Protein AF-A0A922HW28-F1 (afdb_monomer_lite)

Secondary structure (DSSP, 8-state):
---------------HHHHHHHHHHHHHHHHTS-HHHHTTT-HHHHHHHHHHHHHTTTT-TTS-HHHHHHHHHH-GGG---HHHHHHHHHHHHHHHHHHHHHHHHHHHHHHHHHHHHHTTS----------------------------B-TTS-B-SSSS-TTSS--HHHHHHHHHHHHHHHHHHHHSHHHHHHHHHHHHHHHHHHHHH-HHHHHHHHHHHHHHHHHHHHHT------HHHHHHHHHHHHHHHHHHHHHHHHHHHHHHHHHHHHHHHHHHHHHHHHHHHHHHHHHHHHHHHHHHHHT--

Foldseek 3Di:
DDDDDDPDDDDPPPDVVNVVVVVVVVQVVQQVDQLCVVCVVPVVLVVVLVVVLCVVCVPPPPADPVLSVVCSVPDPVSRDGNVVSVVVVVVVVVVVVVVVVVVVVVVVVVVVVVCVVCVPDDDDDDDDDDDDDDDDDDDDDDDPDDPPQADPVGDGHPDPDDPPPDPPVVVVVVVVVVVVVVVVVCCVDLVNLLVVLVVLVVVLVVCCVVPVVVSVVSVVVVVVVVVVCVVSPHDDDNDNVVSVVVVVVVVVVVVVVVVVVVVVVVVVVVVVVVVVVVVVVVVVVVVVVVVVVVVVVVVVVVVVVVVVVD

Sequence (310 aa):
MSPTCDKSTMPNKILLDEVKKLNDYFRDLINQIPAKIFFNKNEQILQTIENAKRKKFSNNSDLSNKSKHKRIKLDPSNQKSVSDVAQEFVEQKESDGKINELRKKLAKRIKELRESRTGGKNDQKTSPTIMDNDDNKSETISNKNMPKIFNKKGNLVFSKFDLTSQVDLAAEREINKDRENRKQSGKSSLQGLLLKAKKDEQKISQLQVTDSRAADRFKKEKIWQTVLEKSEGNKVRDDPQLLKKSLKKQQKMKSKRNKKWTERKESIENLKQRRQNQRQRMLEERKNKHKERRLKRFQKNRKLKNKTNE

Organism: Dermatophagoides farinae (NCBI:txid6954)

pLDDT: mean 80.48, std 18.11, range [31.14, 98.44]

Structure (mmCIF, N/CA/C/O backbone):
data_AF-A0A922HW28-F1
#
_entry.id   AF-A0A922HW28-F1
#
loop_
_atom_site.group_PDB
_atom_site.id
_atom_site.type_symbol
_atom_site.label_atom_id
_atom_site.label_alt_id
_atom_site.label_comp_id
_atom_site.label_asym_id
_atom_site.label_entity_id
_atom_site.label_seq_id
_atom_site.pdbx_PDB_ins_code
_atom_site.Cartn_x
_atom_site.Cartn_y
_atom_site.Cartn_z
_atom_site.occupancy
_atom_site.B_iso_or_equiv
_atom_site.auth_seq_id
_atom_site.auth_comp_id
_atom_site.auth_asym_id
_atom_site.auth_atom_id
_atom_site.pdbx_PDB_model_num
ATOM 1 N N . MET A 1 1 ? -59.596 -70.287 -47.343 1.00 42.56 1 MET A N 1
ATOM 2 C CA . MET A 1 1 ? -58.432 -69.664 -48.010 1.00 42.56 1 MET A CA 1
ATOM 3 C C . MET A 1 1 ? -57.905 -68.596 -47.071 1.00 42.56 1 MET A C 1
ATOM 5 O O . MET A 1 1 ? -58.667 -67.725 -46.675 1.00 42.56 1 MET A O 1
ATOM 9 N N . SER A 1 2 ? -56.680 -68.774 -46.589 1.00 42.06 2 SER A N 1
ATOM 10 C CA . SER A 1 2 ? -56.085 -67.995 -45.499 1.00 42.06 2 SER A CA 1
ATOM 11 C C . SER A 1 2 ? -55.717 -66.570 -45.936 1.00 42.06 2 SER A C 1
ATOM 13 O O . SER A 1 2 ? -55.245 -66.407 -47.060 1.00 42.06 2 SER A O 1
ATOM 15 N N . PRO A 1 3 ? -55.849 -65.558 -45.061 1.00 54.72 3 PRO A N 1
ATOM 16 C CA . PRO A 1 3 ? -55.300 -64.230 -45.294 1.00 54.72 3 PRO A CA 1
ATOM 17 C C . PRO A 1 3 ? -53.839 -64.178 -44.818 1.00 54.72 3 PRO A C 1
ATOM 19 O O . PRO A 1 3 ? -53.553 -64.357 -43.634 1.00 54.72 3 PRO A O 1
ATOM 22 N N . THR A 1 4 ? -52.900 -63.936 -45.730 1.00 52.09 4 THR A N 1
ATOM 23 C CA . THR A 1 4 ? -51.504 -63.626 -45.392 1.00 52.09 4 THR A CA 1
ATOM 24 C C . THR A 1 4 ? -51.372 -62.132 -45.117 1.00 52.09 4 THR A C 1
ATOM 26 O O . THR A 1 4 ? -51.552 -61.300 -46.000 1.00 52.09 4 THR A O 1
ATOM 29 N N . CYS A 1 5 ? -51.095 -61.803 -43.858 1.00 49.03 5 CYS A N 1
ATOM 30 C CA . CYS A 1 5 ? -50.814 -60.453 -43.389 1.00 49.03 5 CYS A CA 1
ATOM 31 C C . CYS A 1 5 ? -49.318 -60.166 -43.594 1.00 49.03 5 CYS A C 1
ATOM 33 O O . CYS A 1 5 ? -48.484 -60.691 -42.851 1.00 49.03 5 CYS A O 1
ATOM 35 N N . ASP A 1 6 ? -48.985 -59.360 -44.604 1.00 49.56 6 ASP A N 1
ATOM 36 C CA . ASP A 1 6 ? -47.622 -58.888 -44.857 1.00 49.56 6 ASP A CA 1
ATOM 37 C C . ASP A 1 6 ? -47.205 -57.865 -43.795 1.00 49.56 6 ASP A C 1
ATOM 39 O O . ASP A 1 6 ? -47.566 -56.688 -43.822 1.00 49.56 6 ASP A O 1
ATOM 43 N N . LYS A 1 7 ? -46.400 -58.330 -42.838 1.00 55.47 7 LYS A N 1
ATOM 44 C CA . LYS A 1 7 ? -45.600 -57.485 -41.950 1.00 55.47 7 LYS A CA 1
ATOM 45 C C . LYS A 1 7 ? -44.229 -57.276 -42.592 1.00 55.47 7 LYS A C 1
ATOM 47 O O . LYS A 1 7 ? -43.290 -58.010 -42.306 1.00 55.47 7 LYS A O 1
ATOM 52 N N . SER A 1 8 ? -44.107 -56.261 -43.436 1.00 50.84 8 SER A N 1
ATOM 53 C CA . SER A 1 8 ? -42.828 -55.777 -43.971 1.00 50.84 8 SER A CA 1
ATOM 54 C C . SER A 1 8 ? -42.901 -54.244 -43.992 1.00 50.84 8 SER A C 1
ATOM 56 O O . SER A 1 8 ? -43.920 -53.712 -44.409 1.00 50.84 8 SER A O 1
ATOM 58 N N . THR A 1 9 ? -41.966 -53.412 -43.547 1.00 50.62 9 THR A N 1
ATOM 59 C CA . THR A 1 9 ? -40.647 -53.563 -42.939 1.00 50.62 9 THR A CA 1
ATOM 60 C C . THR A 1 9 ? -40.333 -52.168 -42.396 1.00 50.62 9 THR A C 1
ATOM 62 O O . THR A 1 9 ? -40.207 -51.233 -43.176 1.00 50.62 9 THR A O 1
ATOM 65 N N . MET A 1 10 ? -40.214 -51.991 -41.083 1.00 60.22 10 MET A N 1
ATOM 66 C CA . MET A 1 10 ? -39.548 -50.810 -40.525 1.00 60.22 10 MET A CA 1
ATOM 67 C C . MET A 1 10 ? -38.357 -51.304 -39.719 1.00 60.22 10 MET A C 1
ATOM 69 O O . MET A 1 10 ? -38.550 -51.991 -38.715 1.00 60.22 10 MET A O 1
ATOM 73 N N . PRO A 1 11 ? -37.128 -50.953 -40.118 1.00 56.16 11 PRO A N 1
ATOM 74 C CA . PRO A 1 11 ? -36.090 -50.814 -39.124 1.00 56.16 11 PRO A CA 1
ATOM 75 C C . PRO A 1 11 ? -35.397 -49.466 -39.315 1.00 56.16 11 PRO A C 1
ATOM 77 O O . PRO A 1 11 ? -34.518 -49.313 -40.161 1.00 56.16 11 PRO A O 1
ATOM 80 N N . ASN A 1 12 ? -35.762 -48.503 -38.466 1.00 61.66 12 ASN A N 1
ATOM 81 C CA . ASN A 1 12 ? -34.945 -47.330 -38.160 1.00 61.66 12 ASN A CA 1
ATOM 82 C C . ASN A 1 12 ? -33.616 -47.798 -37.539 1.00 61.66 12 ASN A C 1
ATOM 84 O O . ASN A 1 12 ? -33.430 -47.756 -36.323 1.00 61.66 12 ASN A O 1
ATOM 88 N N . LYS A 1 13 ? -32.690 -48.301 -38.360 1.00 64.31 13 LYS A N 1
ATOM 89 C CA . LYS A 1 13 ? -31.295 -48.501 -37.969 1.00 64.31 13 LYS A CA 1
ATOM 90 C C . LYS A 1 13 ? -30.604 -47.156 -38.128 1.00 64.31 13 LYS A C 1
ATOM 92 O O . LYS A 1 13 ? -30.052 -46.868 -39.183 1.00 64.31 13 LYS A O 1
ATOM 97 N N . ILE A 1 14 ? -30.683 -46.325 -37.092 1.00 67.50 14 ILE A N 1
ATOM 98 C CA . ILE A 1 14 ? -29.879 -45.104 -37.016 1.00 67.50 14 ILE A CA 1
ATOM 99 C C . ILE A 1 14 ? -28.416 -45.538 -37.138 1.00 67.50 14 ILE A C 1
ATOM 101 O O . ILE A 1 14 ? -27.925 -46.334 -36.331 1.00 67.50 14 ILE A O 1
ATOM 105 N N . LEU A 1 15 ? -27.745 -45.078 -38.190 1.00 82.75 15 LEU A N 1
ATOM 106 C CA . LEU A 1 15 ? -26.396 -45.511 -38.518 1.00 82.75 15 LEU A CA 1
ATOM 107 C C . LEU A 1 15 ? -25.441 -44.877 -37.497 1.00 82.75 15 LEU A C 1
ATOM 109 O O . LEU A 1 15 ? -25.482 -43.671 -37.263 1.00 82.75 15 LEU A O 1
ATOM 113 N N . LEU A 1 16 ? -24.592 -45.681 -36.849 1.00 86.06 16 LEU A N 1
ATOM 114 C CA . LEU A 1 16 ? -23.707 -45.214 -35.769 1.00 86.06 16 LEU A CA 1
ATOM 115 C C . LEU A 1 16 ? -22.851 -44.006 -36.194 1.00 86.06 16 LEU A C 1
ATOM 117 O O . LEU A 1 16 ? -22.550 -43.132 -35.381 1.00 86.06 16 LEU A O 1
ATOM 121 N N . ASP A 1 17 ? -22.489 -43.938 -37.471 1.00 87.69 17 ASP A N 1
ATOM 122 C CA . ASP A 1 17 ? -21.701 -42.844 -38.029 1.00 87.69 17 ASP A CA 1
ATOM 123 C C . ASP A 1 17 ? -22.496 -41.540 -38.156 1.00 87.69 17 ASP A C 1
ATOM 125 O O . ASP A 1 17 ? -21.927 -40.465 -37.986 1.00 87.69 17 ASP A O 1
ATOM 129 N N . GLU A 1 18 ? -23.810 -41.601 -38.377 1.00 88.25 18 GLU A N 1
ATOM 130 C CA . GLU A 1 18 ? -24.678 -40.417 -38.346 1.00 88.25 18 GLU A CA 1
ATOM 131 C C . GLU A 1 18 ? -24.801 -39.869 -36.925 1.00 88.25 18 GLU A C 1
ATOM 133 O O . GLU A 1 18 ? -24.705 -38.661 -36.718 1.00 88.25 18 GLU A O 1
ATOM 138 N N . VAL A 1 19 ? -24.914 -40.753 -35.927 1.00 89.56 19 VAL A N 1
ATOM 139 C CA . VAL A 1 19 ? -24.923 -40.355 -34.510 1.00 89.56 19 VAL A CA 1
ATOM 140 C C . VAL A 1 19 ? -23.611 -39.677 -34.122 1.00 89.56 19 VAL A C 1
ATOM 142 O O . VAL A 1 19 ? -23.628 -38.661 -33.428 1.00 89.56 19 VAL A O 1
ATOM 145 N N . LYS A 1 20 ? -22.468 -40.201 -34.587 1.00 91.00 20 LYS A N 1
ATOM 146 C CA . LYS A 1 20 ? -21.156 -39.575 -34.360 1.00 91.00 20 LYS A CA 1
ATOM 147 C C . LYS A 1 20 ? -21.079 -38.193 -35.006 1.00 91.00 20 LYS A C 1
ATOM 149 O O . LYS A 1 20 ? -20.758 -37.238 -34.310 1.00 91.00 20 LYS A O 1
ATOM 154 N N . LYS A 1 21 ? -21.464 -38.072 -36.283 1.00 92.00 21 LYS A N 1
ATOM 155 C CA . LYS A 1 21 ? -21.493 -36.785 -37.001 1.00 92.00 21 LYS A CA 1
ATOM 156 C C . LYS A 1 21 ? -22.367 -35.750 -36.294 1.00 92.00 21 LYS A C 1
ATOM 158 O O . LYS A 1 21 ? -21.958 -34.604 -36.148 1.00 92.00 21 LYS A O 1
ATOM 163 N N . LEU A 1 22 ? -23.550 -36.153 -35.826 1.00 92.69 22 LEU A N 1
ATOM 164 C CA . LEU A 1 22 ? -24.439 -35.277 -35.063 1.00 92.69 22 LEU A CA 1
ATOM 165 C C . LEU A 1 22 ? -23.810 -34.855 -33.731 1.00 92.69 22 LEU A C 1
ATOM 167 O O . LEU A 1 22 ? -23.861 -33.681 -33.381 1.00 92.69 22 LEU A O 1
ATOM 171 N N . ASN A 1 23 ? -23.188 -35.779 -32.995 1.00 92.12 23 ASN A N 1
ATOM 172 C CA . ASN A 1 23 ? -22.501 -35.464 -31.741 1.00 92.12 23 ASN A CA 1
ATOM 173 C C . ASN A 1 23 ? -21.344 -34.477 -31.954 1.00 92.12 23 ASN A C 1
ATOM 175 O O . ASN A 1 23 ? -21.211 -33.522 -31.194 1.00 92.12 23 ASN A O 1
ATOM 179 N N . ASP A 1 24 ? -20.546 -34.668 -33.004 1.00 93.44 24 ASP A N 1
ATOM 180 C CA . ASP A 1 24 ? -19.458 -33.753 -33.353 1.00 93.44 24 ASP A CA 1
ATOM 181 C C . ASP A 1 24 ? -19.998 -32.366 -33.730 1.00 93.44 24 ASP A C 1
ATOM 183 O O . ASP A 1 24 ? -19.516 -31.359 -33.215 1.00 93.44 24 ASP A O 1
ATOM 187 N N . TYR A 1 25 ? -21.093 -32.305 -34.493 1.00 94.19 25 TYR A N 1
ATOM 188 C CA . TYR A 1 25 ? -21.788 -31.049 -34.786 1.00 94.19 25 TYR A CA 1
ATOM 189 C C . TYR A 1 25 ? -22.280 -30.330 -33.516 1.00 94.19 25 TYR A C 1
ATOM 191 O O . TYR A 1 25 ? -22.069 -29.127 -33.352 1.00 94.19 25 TYR A O 1
ATOM 199 N N . PHE A 1 26 ? -22.905 -31.052 -32.578 1.00 93.88 26 PHE A N 1
ATOM 200 C CA . PHE A 1 26 ? -23.340 -30.466 -31.307 1.00 93.88 26 PHE A CA 1
ATOM 201 C C . PHE A 1 26 ? -22.159 -30.002 -30.448 1.00 93.88 26 PHE A C 1
ATOM 203 O O . PHE A 1 26 ? -22.260 -28.968 -29.786 1.00 93.88 26 PHE A O 1
ATOM 210 N N . ARG A 1 27 ? -21.035 -30.730 -30.461 1.00 92.00 27 ARG A N 1
ATOM 211 C CA . ARG A 1 27 ? -19.804 -30.313 -29.776 1.00 92.00 27 ARG A CA 1
ATOM 212 C C . ARG A 1 27 ? -19.292 -29.000 -30.347 1.00 92.00 27 ARG A C 1
ATOM 214 O O . ARG A 1 27 ? -19.056 -28.079 -29.571 1.00 92.00 27 ARG A O 1
ATOM 221 N N . ASP A 1 28 ? -19.205 -28.878 -31.666 1.00 93.19 28 ASP A N 1
ATOM 222 C CA . ASP A 1 28 ? -18.767 -27.647 -32.328 1.00 93.19 28 ASP A CA 1
ATOM 223 C C . ASP A 1 28 ? -19.682 -26.463 -32.006 1.00 93.19 28 ASP A C 1
ATOM 225 O O . ASP A 1 28 ? -19.199 -25.376 -31.684 1.00 93.19 28 ASP A O 1
ATOM 229 N N . LEU A 1 29 ? -21.000 -26.681 -31.994 1.00 92.44 29 LEU A N 1
ATOM 230 C CA . LEU A 1 29 ? -21.972 -25.658 -31.609 1.00 92.44 29 LEU A CA 1
ATOM 231 C C . LEU A 1 29 ? -21.761 -25.183 -30.164 1.00 92.44 29 LEU A C 1
ATOM 233 O O . LEU A 1 29 ? -21.747 -23.984 -29.887 1.00 92.44 29 LEU A O 1
ATOM 237 N N . ILE A 1 30 ? -21.576 -26.118 -29.231 1.00 93.00 30 ILE A N 1
ATOM 238 C CA . ILE A 1 30 ? -21.337 -25.801 -27.819 1.00 93.00 30 ILE A CA 1
ATOM 239 C C . ILE A 1 30 ? -19.995 -25.075 -27.650 1.00 93.00 30 ILE A C 1
ATOM 241 O O . ILE A 1 30 ? -19.895 -24.135 -26.861 1.00 93.00 30 ILE A O 1
ATOM 245 N N . ASN A 1 31 ? -18.980 -25.461 -28.417 1.00 91.50 31 ASN A N 1
ATOM 246 C CA . ASN A 1 31 ? -17.635 -24.895 -28.374 1.00 91.50 31 ASN A CA 1
ATOM 247 C C . ASN A 1 31 ? -17.573 -23.423 -28.820 1.00 91.50 31 ASN A C 1
ATOM 249 O O . ASN A 1 31 ? -16.686 -22.688 -28.385 1.00 91.50 31 ASN A O 1
ATOM 253 N N . GLN A 1 32 ? -18.538 -22.959 -29.621 1.00 90.75 32 GLN A N 1
ATOM 254 C CA . GLN A 1 32 ? -18.673 -21.539 -29.971 1.00 90.75 32 GLN A CA 1
ATOM 255 C C . GLN A 1 32 ? -19.099 -20.670 -28.779 1.00 90.75 32 GLN A C 1
ATOM 257 O O . GLN A 1 32 ? -18.858 -19.460 -28.765 1.00 90.75 32 GLN A O 1
ATOM 262 N N . ILE A 1 33 ? -19.723 -21.264 -27.760 1.00 90.56 33 ILE A N 1
ATOM 263 C CA . ILE A 1 33 ? -20.155 -20.546 -26.566 1.00 90.56 33 ILE A CA 1
ATOM 264 C C . ILE A 1 33 ? -18.948 -20.380 -25.635 1.00 90.56 33 ILE A C 1
ATOM 266 O O . ILE A 1 33 ? -18.303 -21.362 -25.271 1.00 90.56 33 ILE A O 1
ATOM 270 N N . PRO A 1 34 ? -18.644 -19.166 -25.144 1.00 87.62 34 PRO A N 1
ATOM 271 C CA . PRO A 1 34 ? -17.581 -18.994 -24.166 1.00 87.62 34 PRO A CA 1
ATOM 272 C C . PRO A 1 34 ? -17.814 -19.859 -22.918 1.00 87.62 34 PRO A C 1
ATOM 274 O O . PRO A 1 34 ? -18.845 -19.734 -22.254 1.00 87.62 34 PRO A O 1
ATOM 277 N N . ALA A 1 35 ? -16.818 -20.662 -22.525 1.00 87.44 35 ALA A N 1
ATOM 278 C CA . ALA A 1 35 ? -16.923 -21.589 -21.389 1.00 87.44 35 ALA A CA 1
ATOM 279 C C . ALA A 1 35 ? -17.371 -20.926 -20.075 1.00 87.44 35 ALA A C 1
ATOM 281 O O . ALA A 1 35 ? -18.104 -21.517 -19.285 1.00 87.44 35 ALA A O 1
ATOM 282 N N . LYS A 1 36 ? -16.997 -19.658 -19.862 1.00 86.00 36 LYS A N 1
ATOM 283 C CA . LYS A 1 36 ? -17.444 -18.874 -18.701 1.00 86.00 36 LYS A CA 1
ATOM 284 C C . LYS A 1 36 ? -18.965 -18.655 -18.675 1.00 86.00 36 LYS A C 1
ATOM 286 O O . LYS A 1 36 ? -19.544 -18.583 -17.597 1.00 86.00 36 LYS A O 1
ATOM 291 N N . ILE A 1 37 ? -19.587 -18.502 -19.843 1.00 89.69 37 ILE A N 1
ATOM 292 C CA . ILE A 1 37 ? -21.033 -18.291 -19.986 1.00 89.69 37 ILE A CA 1
ATOM 293 C C . ILE A 1 37 ? -21.760 -19.629 -19.850 1.00 89.69 37 ILE A C 1
ATOM 295 O O . ILE A 1 37 ? -22.735 -19.708 -19.109 1.00 89.69 37 ILE A O 1
ATOM 299 N N . PHE A 1 38 ? -21.244 -20.680 -20.493 1.00 90.56 38 PHE A N 1
ATOM 300 C CA . PHE A 1 38 ? -21.838 -22.017 -20.446 1.00 90.56 38 PHE A CA 1
ATOM 301 C C . PHE A 1 38 ? -21.879 -22.599 -19.020 1.00 90.56 38 PHE A C 1
ATOM 303 O O . PHE A 1 38 ? -22.907 -23.106 -18.581 1.00 90.56 38 PHE A O 1
ATOM 310 N N . PHE A 1 39 ? -20.790 -22.465 -18.253 1.00 89.81 39 PHE A N 1
ATOM 311 C CA . PHE A 1 39 ? -20.684 -22.978 -16.878 1.00 89.81 39 PHE A CA 1
ATOM 312 C C . PHE A 1 39 ? -21.030 -21.947 -15.793 1.00 89.81 39 PH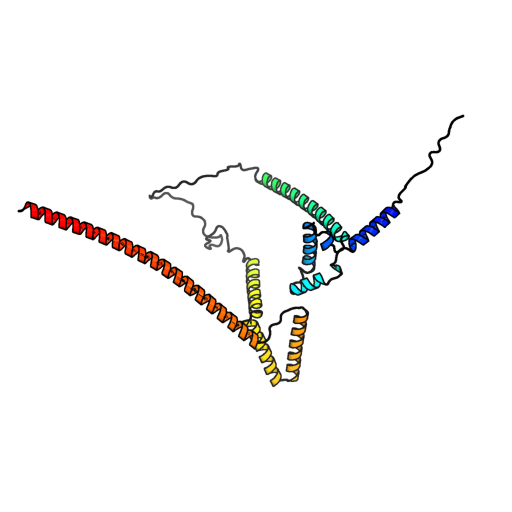E A C 1
ATOM 314 O O . PHE A 1 39 ? -20.580 -22.082 -14.657 1.00 89.81 39 PHE A O 1
ATOM 321 N N . ASN A 1 40 ? -21.823 -20.918 -16.101 1.00 87.62 40 ASN A N 1
ATOM 322 C CA . ASN A 1 40 ? -22.130 -19.818 -15.174 1.00 87.62 40 ASN A CA 1
ATOM 323 C C . ASN A 1 40 ? -22.673 -20.260 -13.795 1.00 87.62 40 ASN A C 1
ATOM 325 O O . ASN A 1 40 ? -22.411 -19.589 -12.800 1.00 87.62 40 ASN A O 1
ATOM 329 N N . LYS A 1 41 ? -23.395 -21.385 -13.723 1.00 86.19 41 LYS A N 1
ATOM 330 C CA . LYS A 1 41 ? -23.941 -21.966 -12.482 1.00 86.19 41 LYS A CA 1
ATOM 331 C C . LYS A 1 41 ? -22.966 -22.904 -11.756 1.00 86.19 41 LYS A C 1
ATOM 333 O O . LYS A 1 41 ? -23.170 -23.202 -10.584 1.00 86.19 41 LYS A O 1
ATOM 338 N N . ASN A 1 42 ? -21.905 -23.362 -12.423 1.00 86.69 42 ASN A N 1
ATOM 339 C CA . ASN A 1 42 ? -20.967 -24.348 -11.890 1.00 86.69 42 ASN A CA 1
ATOM 340 C C . ASN A 1 42 ? -19.714 -23.658 -11.344 1.00 86.69 42 ASN A C 1
ATOM 342 O O . ASN A 1 42 ? -18.676 -23.590 -12.004 1.00 86.69 42 ASN A O 1
ATOM 346 N N . GLU A 1 43 ? -19.798 -23.177 -10.104 1.00 84.75 43 GLU A N 1
ATOM 347 C CA . GLU A 1 43 ? -18.726 -22.397 -9.473 1.00 84.75 43 GLU A CA 1
ATOM 348 C C . GLU A 1 43 ? -17.390 -23.157 -9.399 1.00 84.75 43 GLU A C 1
ATOM 350 O O . GLU A 1 43 ? -16.333 -22.578 -9.640 1.00 84.75 43 GLU A O 1
ATOM 355 N N . GLN A 1 44 ? -17.433 -24.473 -9.163 1.00 84.88 44 GLN A N 1
ATOM 356 C CA . GLN A 1 44 ? -16.237 -25.325 -9.140 1.00 84.88 44 GLN A CA 1
ATOM 357 C C . GLN A 1 44 ? -15.477 -25.274 -10.473 1.00 84.88 44 GLN A C 1
ATOM 359 O O . GLN A 1 44 ? -14.257 -25.133 -10.480 1.00 84.88 44 GLN A O 1
ATOM 364 N N . ILE A 1 45 ? -16.197 -25.321 -11.598 1.00 84.69 45 ILE A N 1
ATOM 365 C CA . ILE A 1 45 ? -15.611 -25.285 -12.944 1.00 84.69 45 ILE A CA 1
ATOM 366 C C . ILE A 1 45 ? -15.071 -23.881 -13.252 1.00 84.69 45 ILE A C 1
ATOM 368 O O . ILE A 1 45 ? -13.996 -23.721 -13.822 1.00 84.69 45 ILE A O 1
ATOM 372 N N . LEU A 1 46 ? -15.766 -22.827 -12.822 1.00 84.00 46 LEU A N 1
ATOM 373 C CA . LEU A 1 46 ? -15.266 -21.458 -12.981 1.00 84.00 46 LEU A CA 1
ATOM 374 C C . LEU A 1 46 ? -13.961 -21.233 -12.203 1.00 84.00 46 LEU A C 1
ATOM 376 O O . LEU A 1 46 ? -13.020 -20.630 -12.727 1.00 84.00 46 LEU A O 1
ATOM 380 N N . GLN A 1 47 ? -13.870 -21.763 -10.981 1.00 82.94 47 GLN A N 1
ATOM 381 C CA . GLN A 1 47 ? -12.663 -21.679 -10.163 1.00 82.94 47 GLN A CA 1
ATOM 382 C C . GLN A 1 47 ? -11.493 -22.460 -10.779 1.00 82.94 47 GLN A C 1
ATOM 384 O O . GLN A 1 47 ? -10.367 -21.956 -10.775 1.00 82.94 47 GLN A O 1
ATOM 389 N N . THR A 1 48 ? -11.717 -23.647 -11.354 1.00 81.12 48 THR A N 1
ATOM 390 C CA . THR A 1 48 ? -10.645 -24.409 -12.025 1.00 81.12 48 THR A CA 1
ATOM 391 C C . THR A 1 48 ? -10.121 -23.674 -13.258 1.00 81.12 48 THR A C 1
ATOM 393 O O . THR A 1 48 ? -8.901 -23.534 -13.399 1.00 81.12 48 THR A O 1
ATOM 396 N N . ILE A 1 49 ? -11.008 -23.090 -14.076 1.00 80.69 49 ILE A N 1
ATOM 397 C CA . ILE A 1 49 ? -10.633 -22.239 -15.218 1.00 80.69 49 ILE A CA 1
ATOM 398 C C . ILE A 1 49 ? -9.765 -21.061 -14.753 1.00 80.69 49 ILE A C 1
ATOM 400 O O . ILE A 1 49 ? -8.732 -20.761 -15.358 1.00 80.69 49 ILE A O 1
ATOM 404 N N . GLU A 1 50 ? -10.155 -20.363 -13.685 1.00 79.56 50 GLU A N 1
ATOM 405 C CA . GLU A 1 50 ? -9.388 -19.222 -13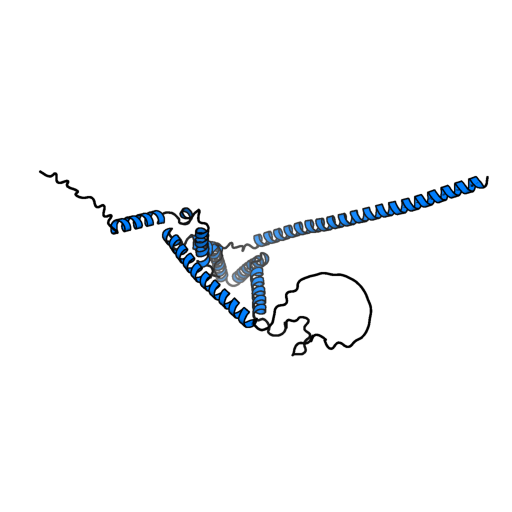.174 1.00 79.56 50 GLU A CA 1
ATOM 406 C C . GLU A 1 50 ? -8.040 -19.628 -12.569 1.00 79.56 50 GLU A C 1
ATOM 408 O O . GLU A 1 50 ? -7.029 -18.952 -12.785 1.00 79.56 50 GLU A O 1
ATOM 413 N N . ASN A 1 51 ? -7.993 -20.745 -11.847 1.00 80.38 51 ASN A N 1
ATOM 414 C CA . ASN A 1 51 ? -6.773 -21.251 -11.229 1.00 80.38 51 ASN A CA 1
ATOM 415 C C . ASN A 1 51 ? -5.760 -21.726 -12.279 1.00 80.38 51 ASN A C 1
ATOM 417 O O . ASN A 1 51 ? -4.570 -21.415 -12.166 1.00 80.38 51 ASN A O 1
ATOM 421 N N . ALA A 1 52 ? -6.217 -22.403 -13.337 1.00 78.12 52 ALA A N 1
ATOM 422 C CA . ALA A 1 52 ? -5.375 -22.804 -14.463 1.00 78.12 52 ALA A CA 1
ATOM 423 C C . ALA A 1 52 ? -4.729 -21.586 -15.147 1.00 78.12 52 ALA A C 1
ATOM 425 O O . ALA A 1 52 ? -3.527 -21.585 -15.427 1.00 78.12 52 ALA A O 1
ATOM 426 N N . LYS A 1 53 ? -5.491 -20.497 -15.320 1.00 75.44 53 LYS A N 1
ATOM 427 C CA . LYS A 1 53 ? -4.987 -19.229 -15.874 1.00 75.44 53 LYS A CA 1
ATOM 428 C C . LYS A 1 53 ? -3.880 -18.608 -15.018 1.00 75.44 53 LYS A C 1
ATOM 430 O O . LYS A 1 53 ? -2.902 -18.102 -15.563 1.00 75.44 53 LYS A O 1
ATOM 435 N N . ARG A 1 54 ? -4.005 -18.661 -13.688 1.00 72.00 54 ARG A N 1
ATOM 436 C CA . ARG A 1 54 ? -3.015 -18.093 -12.751 1.00 72.00 54 ARG A CA 1
ATOM 437 C C . ARG A 1 54 ? -1.711 -18.899 -12.708 1.00 72.00 54 ARG A C 1
ATOM 439 O O . ARG A 1 54 ? -0.641 -18.304 -12.586 1.00 72.00 54 ARG A O 1
ATOM 446 N N . LYS A 1 55 ? -1.775 -20.230 -12.851 1.00 73.38 55 LYS A N 1
ATOM 447 C CA . LYS A 1 55 ? -0.597 -21.117 -12.784 1.00 73.38 55 LYS A CA 1
ATOM 448 C C . LYS A 1 55 ? 0.406 -20.890 -13.926 1.00 73.38 55 LYS A C 1
ATOM 450 O O . LYS A 1 55 ? 1.606 -20.900 -13.664 1.00 73.38 55 LYS A O 1
ATOM 455 N N . LYS A 1 56 ? -0.054 -20.600 -15.153 1.00 69.81 56 LYS A N 1
ATOM 456 C CA . LYS A 1 56 ? 0.798 -20.491 -16.362 1.00 69.81 56 LYS A CA 1
ATOM 457 C C . LYS A 1 56 ? 1.952 -19.475 -16.271 1.00 69.81 56 LYS A C 1
ATOM 459 O O . LYS A 1 56 ? 2.981 -19.675 -16.902 1.00 69.81 56 LYS A O 1
ATOM 464 N N . PHE A 1 57 ? 1.821 -18.413 -15.472 1.00 65.81 57 PHE A N 1
ATOM 465 C CA . PHE A 1 57 ? 2.868 -17.385 -15.310 1.00 65.81 57 PHE A CA 1
ATOM 466 C C . PHE A 1 57 ? 3.292 -17.175 -13.850 1.00 65.81 57 PHE A C 1
ATOM 468 O O . PHE A 1 57 ? 3.927 -16.169 -13.523 1.00 65.81 57 PHE A O 1
ATOM 475 N N . SER A 1 58 ? 2.951 -18.123 -12.970 1.00 67.81 58 SER A N 1
ATOM 476 C CA . SER A 1 58 ? 3.347 -18.101 -11.556 1.00 67.81 58 SER A CA 1
ATOM 477 C C . SER A 1 58 ? 4.870 -18.049 -11.406 1.00 67.81 58 SER A C 1
ATOM 479 O O . SER A 1 58 ? 5.391 -17.243 -10.640 1.00 67.81 58 SER A O 1
ATOM 481 N N . ASN A 1 59 ? 5.580 -18.835 -12.217 1.00 69.38 59 ASN A N 1
ATOM 482 C CA . ASN A 1 59 ? 7.027 -19.033 -12.100 1.00 69.38 59 ASN A CA 1
ATOM 483 C C . ASN A 1 59 ? 7.864 -17.916 -12.738 1.00 69.38 59 ASN A C 1
ATOM 485 O O . ASN A 1 59 ? 9.085 -17.942 -12.656 1.00 69.38 59 ASN A O 1
ATOM 489 N N . ASN A 1 60 ? 7.229 -16.938 -13.384 1.00 68.50 60 ASN A N 1
ATOM 490 C CA . ASN A 1 60 ? 7.936 -15.892 -14.111 1.00 68.50 60 ASN A CA 1
ATOM 491 C C . ASN A 1 60 ? 8.159 -14.689 -13.177 1.00 68.50 60 ASN A C 1
ATOM 493 O O . ASN A 1 60 ? 7.295 -13.817 -13.073 1.00 68.50 60 ASN A O 1
ATOM 497 N N . SER A 1 61 ? 9.249 -14.677 -12.404 1.00 67.94 61 SER A N 1
ATOM 498 C CA . SER A 1 61 ? 9.537 -13.626 -11.406 1.00 67.94 61 SER A CA 1
ATOM 499 C C . SER A 1 61 ? 9.718 -12.238 -12.015 1.00 67.94 61 SER A C 1
ATOM 501 O O . SER A 1 61 ? 9.446 -11.242 -11.348 1.00 67.94 61 SER A O 1
ATOM 503 N N . ASP A 1 62 ? 10.122 -12.184 -13.281 1.00 72.50 62 ASP A N 1
ATOM 504 C CA . ASP A 1 62 ? 10.632 -10.964 -13.912 1.00 72.50 62 ASP A CA 1
ATOM 505 C C . ASP A 1 62 ? 9.508 -10.029 -14.369 1.00 72.50 62 ASP A C 1
ATOM 507 O O . ASP A 1 62 ? 9.688 -8.822 -14.516 1.00 72.50 62 ASP A O 1
ATOM 511 N N . LEU A 1 63 ? 8.299 -10.568 -14.542 1.00 73.88 63 LEU A N 1
ATOM 512 C CA . LEU A 1 63 ? 7.145 -9.810 -15.006 1.00 73.88 63 LEU A CA 1
ATOM 513 C C . LEU A 1 63 ? 6.303 -9.303 -13.835 1.00 73.88 63 LEU A C 1
ATOM 515 O O . LEU A 1 63 ? 5.880 -10.057 -12.955 1.00 73.88 63 LEU A O 1
ATOM 519 N N . SER A 1 64 ? 5.938 -8.023 -13.892 1.00 80.44 64 SER A N 1
ATOM 520 C CA . SER A 1 64 ? 4.936 -7.444 -12.996 1.00 80.44 64 SER A CA 1
ATOM 521 C C . SER A 1 64 ? 3.617 -8.222 -13.066 1.00 80.44 64 SER A C 1
ATOM 523 O O . SER A 1 64 ? 3.172 -8.626 -14.146 1.00 80.44 64 SER A O 1
ATOM 525 N N . ASN A 1 65 ? 2.928 -8.365 -11.928 1.00 77.31 65 ASN A N 1
ATOM 526 C CA . ASN A 1 65 ? 1.623 -9.032 -11.850 1.00 77.31 65 ASN A CA 1
ATOM 527 C C . ASN A 1 65 ? 0.635 -8.494 -12.893 1.00 77.31 65 ASN A C 1
ATOM 529 O O . ASN A 1 65 ? -0.119 -9.262 -13.484 1.00 77.31 65 ASN A O 1
ATOM 533 N N . LYS A 1 66 ? 0.668 -7.190 -13.186 1.00 78.75 66 LYS A N 1
ATOM 534 C CA . LYS A 1 66 ? -0.200 -6.584 -14.202 1.00 78.75 66 LYS A CA 1
ATOM 535 C C . LYS A 1 66 ? 0.131 -7.063 -15.620 1.00 78.75 66 LYS A C 1
ATOM 537 O O . LYS A 1 66 ? -0.787 -7.318 -16.397 1.00 78.75 66 LYS A O 1
ATOM 542 N N . SER A 1 67 ? 1.415 -7.202 -15.942 1.00 80.94 67 SER A N 1
ATOM 543 C CA . SER A 1 67 ? 1.875 -7.728 -17.232 1.00 80.94 67 SER A CA 1
ATOM 544 C C . SER A 1 67 ? 1.469 -9.196 -17.390 1.00 80.94 67 SER A C 1
ATOM 546 O O . SER A 1 67 ? 0.860 -9.555 -18.397 1.00 80.94 67 SER A O 1
ATOM 548 N N . LYS A 1 68 ? 1.639 -10.013 -16.338 1.00 82.31 68 LYS A N 1
ATOM 549 C CA . LYS A 1 68 ? 1.151 -11.406 -16.304 1.00 82.31 68 LYS A CA 1
ATOM 550 C C . LYS A 1 68 ? -0.342 -11.497 -16.628 1.00 82.31 68 LYS A C 1
ATOM 552 O O . LYS A 1 68 ? -0.730 -12.250 -17.513 1.00 82.31 68 LYS A O 1
ATOM 557 N N . HIS A 1 69 ? -1.177 -10.682 -15.979 1.00 80.06 69 HIS A N 1
ATOM 558 C CA . HIS A 1 69 ? -2.627 -10.679 -16.221 1.00 80.06 69 HIS A CA 1
ATOM 559 C C . HIS A 1 69 ? -2.993 -10.266 -17.653 1.00 80.06 69 HIS A C 1
ATOM 561 O O . HIS A 1 69 ? -3.896 -10.858 -18.242 1.00 80.06 69 HIS A O 1
ATOM 567 N N . LYS A 1 70 ? -2.296 -9.279 -18.234 1.00 82.56 70 LYS A N 1
ATOM 568 C CA . LYS A 1 70 ? -2.505 -8.894 -19.638 1.00 82.56 70 LYS A CA 1
ATOM 569 C C . LYS A 1 70 ? -2.150 -10.037 -20.586 1.00 82.56 70 LYS A C 1
ATOM 571 O O . LYS A 1 70 ? -2.950 -10.352 -21.457 1.00 82.56 70 LYS A O 1
ATOM 576 N N . ARG A 1 71 ? -1.002 -10.690 -20.380 1.00 81.88 71 ARG A N 1
ATOM 577 C CA . ARG A 1 71 ? -0.555 -11.827 -21.200 1.00 81.88 71 ARG A CA 1
ATOM 578 C C . ARG A 1 71 ? -1.534 -13.000 -21.127 1.00 81.88 71 ARG A C 1
ATOM 580 O O . ARG A 1 71 ? -1.947 -13.497 -22.161 1.00 81.88 71 ARG A O 1
ATOM 587 N N . ILE A 1 72 ? -2.001 -13.357 -19.929 1.00 80.88 72 ILE A N 1
ATOM 588 C CA . ILE A 1 72 ? -3.025 -14.401 -19.720 1.00 80.88 72 ILE A CA 1
ATOM 589 C C . ILE A 1 72 ? -4.324 -14.086 -20.471 1.00 80.88 72 ILE A C 1
ATOM 591 O O . ILE A 1 72 ? -4.975 -14.998 -20.977 1.00 80.88 72 ILE A O 1
ATOM 595 N N . LYS A 1 73 ? -4.734 -12.812 -20.491 1.00 81.31 73 LYS A N 1
ATOM 596 C CA . LYS A 1 73 ? -5.979 -12.376 -21.133 1.00 81.31 73 LYS A CA 1
ATOM 597 C C . LYS A 1 73 ? -5.875 -12.349 -22.662 1.00 81.31 73 LYS A C 1
ATOM 599 O O . LYS A 1 73 ? -6.883 -12.576 -23.319 1.00 81.31 73 LYS A O 1
ATOM 604 N N . LEU A 1 74 ? -4.698 -12.027 -23.195 1.00 79.19 74 LEU A N 1
ATOM 605 C CA . LEU A 1 74 ? -4.475 -11.808 -24.627 1.00 79.19 74 LEU A CA 1
ATOM 606 C C . LEU A 1 74 ? -3.929 -13.036 -25.367 1.00 79.19 74 LEU A C 1
ATOM 608 O O . LEU A 1 74 ? -3.900 -13.006 -26.588 1.00 79.19 74 LEU A O 1
ATOM 612 N N . ASP A 1 75 ? -3.507 -14.091 -24.665 1.00 81.06 75 ASP A N 1
ATOM 613 C CA . ASP A 1 75 ? -3.019 -15.330 -25.281 1.00 81.06 75 ASP A CA 1
ATOM 614 C C . ASP A 1 75 ? -4.184 -16.161 -25.862 1.00 81.06 75 ASP A C 1
ATOM 616 O O . ASP A 1 75 ? -5.025 -16.645 -25.089 1.00 81.06 75 ASP A O 1
ATOM 620 N N . PRO A 1 76 ? -4.245 -16.357 -27.195 1.00 81.19 76 PRO A N 1
ATOM 621 C CA . PRO A 1 76 ? -5.271 -17.180 -27.836 1.00 81.19 76 PRO A CA 1
ATOM 622 C C . PRO A 1 76 ? -5.255 -18.628 -27.331 1.00 81.19 76 PRO A C 1
ATOM 624 O O . PRO A 1 76 ? -6.309 -19.205 -27.083 1.00 81.19 76 PRO A O 1
ATOM 627 N N . SER A 1 77 ? -4.070 -19.173 -27.038 1.00 80.06 77 SER A N 1
ATOM 628 C CA . SER A 1 77 ? -3.863 -20.548 -26.547 1.00 80.06 77 SER A CA 1
ATOM 629 C C . SER A 1 77 ? -4.456 -20.790 -25.152 1.00 80.06 77 SER A C 1
ATOM 631 O O . SER A 1 77 ? -4.447 -21.902 -24.621 1.00 80.06 77 SER A O 1
ATOM 633 N N . ASN A 1 78 ? -4.907 -19.729 -24.483 1.00 77.25 78 ASN A N 1
ATOM 634 C CA . ASN A 1 78 ? -5.498 -19.792 -23.156 1.00 77.25 78 ASN A CA 1
ATOM 635 C C . ASN A 1 78 ? -7.033 -19.805 -23.166 1.00 77.25 78 ASN A C 1
ATOM 637 O O . ASN A 1 78 ? -7.652 -19.994 -22.113 1.00 77.25 78 ASN A O 1
ATOM 641 N N . GLN A 1 79 ? -7.650 -19.580 -24.323 1.00 78.94 79 GLN A N 1
ATOM 642 C CA . GLN A 1 79 ? -9.094 -19.647 -24.491 1.00 78.94 79 GLN A CA 1
ATOM 643 C C . GLN A 1 79 ? -9.478 -21.102 -24.772 1.00 78.94 79 GLN A C 1
ATOM 645 O O . GLN A 1 79 ? -9.465 -21.546 -25.910 1.00 78.94 79 GLN A O 1
ATOM 650 N N . LYS A 1 80 ? -9.745 -21.863 -23.706 1.00 84.88 80 LYS A N 1
ATOM 651 C CA . LYS A 1 80 ? -10.194 -23.257 -23.813 1.00 84.88 80 LYS A CA 1
ATOM 652 C C . LYS A 1 80 ? -11.664 -23.328 -24.209 1.00 84.88 80 LYS A C 1
ATOM 654 O O . LYS A 1 80 ? -12.463 -22.504 -23.747 1.00 84.88 80 LYS A O 1
ATOM 659 N N . SER A 1 81 ? -11.996 -24.343 -24.998 1.00 89.94 81 SER A N 1
ATOM 660 C CA . SER A 1 81 ? -13.365 -24.646 -25.386 1.00 89.94 81 SER A CA 1
ATOM 661 C C . SER A 1 81 ? -14.190 -25.204 -24.217 1.00 89.94 81 SER A C 1
ATOM 663 O O . SER A 1 81 ? -13.640 -25.656 -23.210 1.00 89.94 81 SER A O 1
ATOM 665 N N . VAL A 1 82 ? -15.520 -25.193 -24.339 1.00 90.38 82 VAL A N 1
ATOM 666 C CA . VAL A 1 82 ? -16.435 -25.804 -23.359 1.00 90.38 82 VAL A CA 1
ATOM 667 C C . VAL A 1 82 ? -16.134 -27.294 -23.181 1.00 90.38 82 VAL A C 1
ATOM 669 O O . VAL A 1 82 ? -16.068 -27.758 -22.040 1.00 90.38 82 VAL A O 1
ATOM 672 N N . SER A 1 83 ? -15.909 -28.020 -24.283 1.00 89.62 83 SER A N 1
ATOM 673 C CA . SER A 1 83 ? -15.534 -29.441 -24.280 1.00 89.62 83 SER A CA 1
ATOM 674 C C . SER A 1 83 ? -14.271 -29.705 -23.463 1.00 89.62 83 SER A C 1
ATOM 676 O O . SER A 1 83 ? -14.271 -30.549 -22.570 1.00 89.62 83 SER A O 1
ATOM 678 N N . ASP A 1 84 ? -13.217 -28.932 -23.719 1.00 89.44 84 ASP A N 1
ATOM 679 C CA . ASP A 1 84 ? -11.900 -29.130 -23.109 1.00 89.44 84 ASP A CA 1
ATOM 680 C C . ASP A 1 84 ? -11.944 -28.842 -21.611 1.00 89.44 84 ASP A C 1
ATOM 682 O O . ASP A 1 84 ? -11.325 -29.537 -20.810 1.00 89.44 84 ASP A O 1
ATOM 686 N N . VAL A 1 85 ? -12.702 -27.814 -21.219 1.00 88.38 85 VAL A N 1
ATOM 687 C CA . VAL A 1 85 ? -12.926 -27.468 -19.813 1.00 88.38 85 VAL A CA 1
ATOM 688 C C . VAL A 1 85 ? -13.697 -28.573 -19.094 1.00 88.38 85 VAL A C 1
ATOM 690 O O . VAL A 1 85 ? -13.367 -28.899 -17.953 1.00 88.38 85 VAL A O 1
ATOM 693 N N . ALA A 1 86 ? -14.717 -29.151 -19.736 1.00 88.56 86 ALA A N 1
ATOM 694 C CA . ALA A 1 86 ? -15.473 -30.262 -19.166 1.00 88.56 86 ALA A CA 1
ATOM 695 C C . ALA A 1 86 ? -14.582 -31.495 -18.971 1.00 88.56 86 ALA A C 1
ATOM 697 O O . ALA A 1 86 ? -14.597 -32.095 -17.897 1.00 88.56 86 ALA A O 1
ATOM 698 N N . GLN A 1 87 ? -13.775 -31.833 -19.979 1.00 89.38 87 GLN A N 1
ATOM 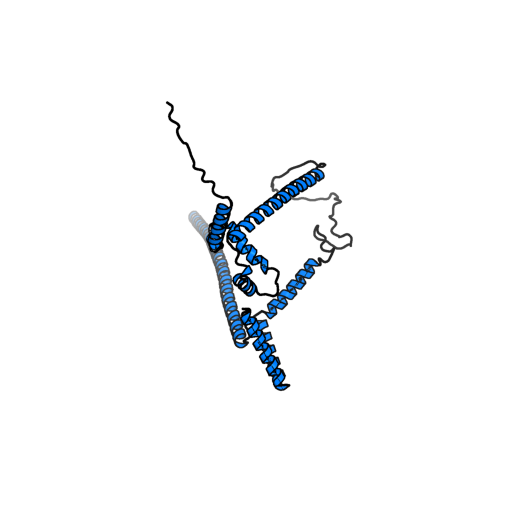699 C CA . GLN A 1 87 ? -12.850 -32.959 -19.918 1.00 89.38 87 GLN A CA 1
ATOM 700 C C . GLN A 1 87 ? -11.774 -32.751 -18.845 1.00 89.38 87 GLN A C 1
ATOM 702 O O . GLN A 1 87 ? -11.590 -33.616 -17.992 1.00 89.38 87 GLN A O 1
ATOM 707 N N . GLU A 1 88 ? -11.135 -31.580 -18.806 1.00 87.06 88 GLU A N 1
ATOM 708 C CA . GLU A 1 88 ? -10.138 -31.246 -17.784 1.00 87.06 88 GLU A CA 1
ATOM 709 C C . GLU A 1 88 ? -10.733 -31.318 -16.371 1.00 87.06 88 GLU A C 1
ATOM 711 O O . GLU A 1 88 ? -10.065 -31.745 -15.433 1.00 87.06 88 GLU A O 1
ATOM 716 N N . PHE A 1 89 ? -11.996 -30.925 -16.193 1.00 87.50 89 PHE A N 1
ATOM 717 C CA . PHE A 1 89 ? -12.670 -31.033 -14.902 1.00 87.50 89 PHE A CA 1
ATOM 718 C C . PHE A 1 89 ? -12.915 -32.489 -14.481 1.00 87.50 89 PHE A C 1
ATOM 720 O O . PHE A 1 89 ? -12.766 -32.814 -13.300 1.00 87.50 89 PHE A O 1
ATOM 727 N N . VAL A 1 90 ? -13.271 -33.366 -15.424 1.00 88.69 90 VAL A N 1
ATOM 728 C CA . VAL A 1 90 ? -13.403 -34.810 -15.170 1.00 88.69 90 VAL A CA 1
ATOM 729 C C . VAL A 1 90 ? -12.046 -35.406 -14.798 1.00 88.69 90 VAL A C 1
ATOM 731 O O . VAL A 1 90 ? -11.932 -36.032 -13.746 1.00 88.69 90 VAL A O 1
ATOM 734 N N . GLU A 1 91 ? -11.001 -35.124 -15.577 1.00 86.81 91 GLU A N 1
ATOM 735 C CA . GLU A 1 91 ? -9.631 -35.578 -15.304 1.00 86.81 91 GLU A CA 1
ATOM 736 C C . GLU A 1 91 ? -9.123 -35.081 -13.940 1.00 86.81 91 GLU A C 1
ATOM 738 O O . GLU A 1 91 ? -8.529 -35.840 -13.168 1.00 86.81 91 GLU A O 1
ATOM 743 N N . GLN A 1 92 ? -9.408 -33.820 -13.593 1.00 84.06 92 GLN A N 1
ATOM 744 C CA . GLN A 1 92 ? -9.092 -33.262 -12.278 1.00 84.06 92 GLN A CA 1
ATOM 745 C C . GLN A 1 92 ? -9.817 -34.021 -11.166 1.00 84.06 92 GLN A C 1
ATOM 747 O O . GLN A 1 92 ? -9.163 -34.456 -10.219 1.00 84.06 92 GLN A O 1
ATOM 752 N N . LYS A 1 93 ? -11.125 -34.269 -11.298 1.00 85.06 93 LYS A N 1
ATOM 753 C CA . LYS A 1 93 ? -11.891 -35.049 -10.313 1.00 85.06 93 LYS A CA 1
ATOM 754 C C . LYS A 1 93 ? -11.374 -36.474 -10.147 1.00 85.06 93 LYS A C 1
ATOM 756 O O . LYS A 1 93 ? -11.293 -36.956 -9.018 1.00 85.06 93 LYS A O 1
ATOM 761 N N . GLU A 1 94 ? -11.003 -37.142 -11.234 1.00 87.00 94 GLU A N 1
ATOM 762 C CA . GLU A 1 94 ? -10.407 -38.478 -11.171 1.00 87.00 94 GLU A CA 1
ATOM 763 C C . GLU A 1 94 ? -9.052 -38.459 -10.461 1.00 87.00 94 GLU A C 1
ATOM 765 O O . GLU A 1 94 ? -8.773 -39.314 -9.615 1.00 87.00 94 GLU A O 1
ATOM 770 N N . SER A 1 95 ? -8.211 -37.469 -10.769 1.00 84.44 95 SER A N 1
ATOM 771 C CA . SER A 1 95 ? -6.912 -37.304 -10.117 1.00 84.44 95 SER A CA 1
ATOM 772 C C . SER A 1 95 ? -7.058 -37.001 -8.622 1.00 84.44 95 SER A C 1
ATOM 774 O O . SER A 1 95 ? -6.384 -37.625 -7.801 1.00 84.44 95 SER A O 1
ATOM 776 N N . ASP A 1 96 ? -8.004 -36.137 -8.249 1.00 83.50 96 ASP A N 1
ATOM 777 C CA . ASP A 1 96 ? -8.321 -35.807 -6.862 1.00 83.50 96 ASP A CA 1
ATOM 778 C C . ASP A 1 96 ? -8.880 -37.026 -6.121 1.00 83.50 96 ASP A C 1
ATOM 780 O O . ASP A 1 96 ? -8.529 -37.263 -4.964 1.00 83.50 96 ASP A O 1
ATOM 784 N N . GLY A 1 97 ? -9.694 -37.849 -6.789 1.00 85.69 97 GLY A N 1
ATOM 785 C CA . GLY A 1 97 ? -10.155 -39.140 -6.280 1.00 85.69 97 GLY A CA 1
ATOM 786 C C . GLY A 1 97 ? -8.988 -40.066 -5.930 1.00 85.69 97 GLY A C 1
ATOM 787 O O . GLY A 1 97 ? -8.873 -40.506 -4.783 1.00 85.69 97 GLY A O 1
ATOM 788 N N . LYS A 1 98 ? -8.061 -40.271 -6.876 1.00 89.75 98 LYS A N 1
ATOM 789 C CA . LYS A 1 98 ? -6.839 -41.077 -6.678 1.00 89.75 98 LYS A CA 1
ATOM 790 C C . LYS A 1 98 ? -5.971 -40.527 -5.539 1.00 89.75 98 LYS A C 1
ATOM 792 O O . LYS A 1 98 ? -5.495 -41.280 -4.687 1.00 89.75 98 LYS A O 1
ATOM 797 N N . ILE A 1 99 ? -5.797 -39.205 -5.467 1.00 88.88 99 ILE A N 1
ATOM 798 C CA . ILE A 1 99 ? -5.051 -38.532 -4.392 1.00 88.88 99 ILE A CA 1
ATOM 799 C C . ILE A 1 99 ? -5.733 -38.743 -3.035 1.00 88.88 99 ILE A C 1
ATOM 801 O O . ILE A 1 99 ? -5.062 -39.012 -2.036 1.00 88.88 99 ILE A O 1
ATOM 805 N N . ASN A 1 100 ? -7.058 -38.645 -2.972 1.00 86.69 100 ASN A N 1
ATOM 806 C CA . ASN A 1 100 ? -7.817 -38.840 -1.741 1.00 86.69 100 ASN A CA 1
ATOM 807 C C . ASN A 1 100 ? -7.764 -40.293 -1.254 1.00 86.69 100 ASN A C 1
ATOM 809 O O . ASN A 1 100 ? -7.655 -40.528 -0.048 1.00 86.69 100 ASN A O 1
ATOM 813 N N . GLU A 1 101 ? -7.764 -41.270 -2.158 1.00 91.00 101 GLU A N 1
ATOM 814 C CA . GLU A 1 101 ? -7.519 -42.672 -1.810 1.00 91.00 101 GLU A CA 1
ATOM 815 C C . GLU A 1 101 ? -6.121 -42.888 -1.228 1.00 91.00 101 GLU A C 1
ATOM 817 O O . GLU A 1 101 ? -5.980 -43.543 -0.191 1.00 91.00 101 GLU A O 1
ATOM 822 N N . LEU A 1 102 ? -5.090 -42.292 -1.834 1.00 91.75 102 LEU A N 1
ATOM 823 C CA . LEU A 1 102 ? -3.728 -42.334 -1.299 1.00 91.75 102 LEU A CA 1
ATOM 824 C C . LEU A 1 102 ? -3.650 -41.693 0.092 1.00 91.75 102 LEU A C 1
ATOM 826 O O . LEU A 1 102 ? -3.042 -42.267 0.994 1.00 91.75 102 LEU A O 1
ATOM 830 N N . ARG A 1 103 ? -4.321 -40.554 0.310 1.00 90.12 103 ARG A N 1
ATOM 831 C CA . ARG A 1 103 ? -4.412 -39.903 1.630 1.00 90.12 103 ARG A CA 1
ATOM 832 C C . ARG A 1 103 ? -5.087 -40.801 2.666 1.00 90.12 103 ARG A C 1
ATOM 834 O O . ARG A 1 103 ? -4.599 -40.886 3.791 1.00 90.12 103 ARG A O 1
ATOM 841 N N . LYS A 1 104 ? -6.166 -41.505 2.301 1.00 91.81 104 LYS A N 1
ATOM 842 C CA . LYS A 1 104 ? -6.841 -42.477 3.182 1.00 91.81 104 LYS A CA 1
ATOM 843 C C . LYS A 1 104 ? -5.930 -43.660 3.524 1.00 91.81 104 LYS A C 1
ATOM 845 O O . LYS A 1 104 ? -5.827 -44.024 4.695 1.00 91.81 104 LYS A O 1
ATOM 850 N N . LYS A 1 105 ? -5.229 -44.223 2.533 1.00 94.19 105 LYS A N 1
ATOM 851 C CA . LYS A 1 105 ? -4.243 -45.302 2.736 1.00 94.19 105 LYS A CA 1
ATOM 852 C C . LYS A 1 105 ? -3.107 -44.851 3.657 1.00 94.19 105 LYS A C 1
ATOM 854 O O . LYS A 1 105 ? -2.778 -45.554 4.611 1.00 94.19 105 LYS A O 1
ATOM 859 N N . LEU A 1 106 ? -2.569 -43.652 3.432 1.00 91.50 106 LEU A N 1
ATOM 860 C CA . LEU A 1 106 ? -1.534 -43.056 4.273 1.00 91.50 106 LEU A CA 1
ATOM 861 C C . LEU A 1 106 ? -2.031 -42.830 5.706 1.00 91.50 106 LEU A C 1
ATOM 863 O O . LEU A 1 106 ? -1.328 -43.175 6.649 1.00 91.50 106 LEU A O 1
ATOM 867 N N . ALA A 1 107 ? -3.246 -42.309 5.891 1.00 92.62 107 ALA A N 1
ATOM 868 C CA . ALA A 1 107 ? -3.832 -42.111 7.216 1.00 92.62 107 ALA A CA 1
ATOM 869 C C . ALA A 1 107 ? -4.003 -43.438 7.975 1.00 92.62 107 ALA A C 1
ATOM 871 O O . ALA A 1 107 ? -3.655 -43.513 9.155 1.00 92.62 107 ALA A O 1
ATOM 872 N N . LYS A 1 108 ? -4.460 -44.500 7.293 1.00 93.12 108 LYS A N 1
ATOM 873 C CA . LYS A 1 108 ? -4.545 -45.854 7.863 1.00 93.12 108 LYS A CA 1
ATOM 874 C C . LYS A 1 108 ? -3.163 -46.369 8.276 1.00 93.12 108 LYS A C 1
ATOM 876 O O . LYS A 1 108 ? -3.010 -46.843 9.395 1.00 93.12 108 LYS A O 1
ATOM 881 N N . ARG A 1 109 ? -2.146 -46.187 7.424 1.00 93.25 109 ARG A N 1
ATOM 882 C CA . ARG A 1 109 ? -0.762 -46.587 7.720 1.00 93.25 109 ARG A CA 1
ATOM 883 C C . ARG A 1 109 ? -0.154 -45.798 8.880 1.00 93.25 109 ARG A C 1
ATOM 885 O O . ARG A 1 109 ? 0.525 -46.373 9.720 1.00 93.25 109 ARG A O 1
ATOM 892 N N . ILE A 1 110 ? -0.407 -44.491 8.959 1.00 91.25 110 ILE A N 1
ATOM 893 C CA . ILE A 1 110 ? 0.029 -43.655 10.086 1.00 91.25 110 ILE A CA 1
ATOM 894 C C . ILE A 1 110 ? -0.641 -44.120 11.381 1.00 91.25 110 ILE A C 1
ATOM 896 O O . ILE A 1 110 ? 0.026 -44.171 12.410 1.00 91.25 110 ILE A O 1
ATOM 900 N N . LYS A 1 111 ? -1.935 -44.458 11.346 1.00 90.38 111 LYS A N 1
ATOM 901 C CA . LYS A 1 111 ? -2.666 -44.977 12.508 1.00 90.38 111 LYS A CA 1
ATOM 902 C C . LYS A 1 111 ? -2.084 -46.314 12.985 1.00 90.38 111 LYS A C 1
ATOM 904 O O . LYS A 1 111 ? -1.735 -46.419 14.152 1.00 90.38 111 LYS A O 1
ATOM 909 N N . GLU A 1 112 ? -1.847 -47.251 12.075 1.00 92.19 112 GLU A N 1
ATOM 910 C CA . GLU A 1 112 ? -1.199 -48.543 12.356 1.00 92.19 112 GLU A CA 1
ATOM 911 C C . GLU A 1 112 ? 0.225 -48.376 12.932 1.00 92.19 112 GLU A C 1
ATOM 913 O O . GLU A 1 112 ? 0.607 -49.025 13.907 1.00 92.19 112 GLU A O 1
ATOM 918 N N . LEU A 1 113 ? 1.015 -47.442 12.389 1.00 89.81 113 LEU A N 1
ATOM 919 C CA . LEU A 1 113 ? 2.346 -47.107 12.913 1.00 89.81 113 LEU A CA 1
ATOM 920 C C . LEU A 1 113 ? 2.295 -46.424 14.287 1.00 89.81 113 LEU A C 1
ATOM 922 O O . LEU A 1 113 ? 3.255 -46.509 15.049 1.00 89.81 113 LEU A O 1
ATOM 926 N N . ARG A 1 114 ? 1.211 -45.710 14.609 1.00 86.94 114 ARG A N 1
ATOM 927 C CA . ARG A 1 114 ? 1.005 -45.120 15.939 1.00 86.94 114 ARG A CA 1
ATOM 928 C C . ARG A 1 114 ? 0.601 -46.191 16.944 1.00 86.94 114 ARG A C 1
ATOM 930 O O . ARG A 1 114 ? 1.223 -46.258 17.994 1.00 86.94 114 ARG A O 1
ATOM 937 N N . GLU A 1 115 ? -0.350 -47.048 16.587 1.00 84.31 115 GLU A N 1
ATOM 938 C CA . GLU A 1 115 ? -0.831 -48.159 17.419 1.00 84.31 115 GLU A CA 1
ATOM 939 C C . GLU A 1 115 ? 0.287 -49.158 17.741 1.00 84.31 115 GLU A C 1
ATOM 941 O O . GLU A 1 115 ? 0.471 -49.524 18.900 1.00 84.31 115 GLU A O 1
ATOM 946 N N . SER A 1 116 ? 1.119 -49.511 16.756 1.00 79.62 116 SER A N 1
ATOM 947 C CA . SER A 1 116 ? 2.296 -50.369 16.975 1.00 79.62 116 SER A CA 1
ATOM 948 C C . SER A 1 116 ? 3.386 -49.716 17.836 1.00 79.62 116 SER A C 1
ATOM 950 O O . SER A 1 116 ? 4.153 -50.421 18.484 1.00 79.62 116 SER A O 1
ATOM 952 N N . ARG A 1 117 ? 3.447 -48.378 17.907 1.00 76.06 117 ARG A N 1
ATOM 953 C CA . ARG A 1 117 ? 4.347 -47.652 18.825 1.00 76.06 117 ARG A CA 1
ATOM 954 C C . ARG A 1 117 ? 3.775 -47.498 20.236 1.00 76.06 117 ARG A C 1
ATOM 956 O O . ARG A 1 117 ? 4.551 -47.340 21.173 1.00 76.06 117 ARG A O 1
ATOM 963 N N . THR A 1 118 ? 2.453 -47.519 20.397 1.00 63.06 118 THR A N 1
ATOM 964 C CA . THR A 1 118 ? 1.770 -47.380 21.697 1.00 63.06 118 THR A CA 1
ATOM 965 C C . THR A 1 118 ? 1.387 -48.711 22.346 1.00 63.06 118 THR A C 1
ATOM 967 O O . THR A 1 118 ? 0.977 -48.706 23.503 1.00 63.06 118 THR A O 1
ATOM 970 N N . GLY A 1 119 ? 1.577 -49.848 21.665 1.00 54.09 119 GLY A N 1
ATOM 971 C CA . GLY A 1 119 ? 1.330 -51.214 22.159 1.00 54.09 119 GLY A CA 1
ATOM 972 C C . GLY A 1 119 ? 2.259 -51.699 23.284 1.00 54.09 119 GLY A C 1
ATOM 973 O O . GLY A 1 119 ? 2.685 -52.847 23.279 1.00 54.09 119 GLY A O 1
ATOM 974 N N . GLY A 1 120 ? 2.591 -50.830 24.240 1.00 54.84 120 GLY A N 1
ATOM 975 C CA . GLY A 1 120 ? 3.402 -51.178 25.404 1.00 54.84 120 GLY A CA 1
ATOM 976 C C . GLY A 1 120 ? 3.272 -50.260 26.620 1.00 54.84 120 GLY A C 1
ATOM 977 O O . GLY A 1 120 ? 3.949 -50.526 27.608 1.00 54.84 120 GLY A O 1
ATOM 978 N N . LYS A 1 121 ? 2.448 -49.198 26.606 1.00 44.62 121 LYS A N 1
ATOM 979 C CA . LYS A 1 121 ? 2.168 -48.405 27.820 1.00 44.62 121 LYS A CA 1
ATOM 980 C C . LYS A 1 121 ? 0.721 -47.924 27.835 1.00 44.62 121 LYS A C 1
ATOM 982 O O . LYS A 1 121 ? 0.323 -47.120 27.000 1.00 44.62 121 LYS A O 1
ATOM 987 N N . ASN A 1 122 ? -0.014 -48.468 28.801 1.00 43.66 122 ASN A N 1
ATOM 988 C CA . ASN A 1 122 ? -1.410 -48.196 29.104 1.00 43.66 122 ASN A CA 1
ATOM 989 C C . ASN A 1 122 ? -1.739 -46.707 29.238 1.00 43.66 122 ASN A C 1
ATOM 991 O O . ASN A 1 122 ? -0.973 -45.917 29.794 1.00 43.66 122 ASN A O 1
ATOM 995 N N . ASP A 1 123 ? -2.955 -46.414 28.787 1.00 45.78 123 ASP A N 1
ATOM 996 C CA . ASP A 1 123 ? -3.759 -45.234 29.054 1.00 45.78 123 ASP A CA 1
ATOM 997 C C . ASP A 1 123 ? -3.785 -44.838 30.536 1.00 45.78 123 ASP A C 1
ATOM 999 O O . ASP A 1 123 ? -4.091 -45.657 31.402 1.00 45.78 123 ASP A O 1
ATOM 1003 N N . GLN A 1 124 ? -3.628 -43.540 30.798 1.00 46.38 124 GLN A N 1
ATOM 1004 C CA . GLN A 1 124 ? -4.465 -42.849 31.777 1.00 46.38 124 GLN A CA 1
ATOM 1005 C C . GLN A 1 124 ? -4.858 -41.474 31.229 1.00 46.38 124 GLN A C 1
ATOM 1007 O O . GLN A 1 124 ? -4.032 -40.582 31.027 1.00 46.38 124 GLN A O 1
ATOM 1012 N N . LYS A 1 125 ? -6.162 -41.332 30.993 1.00 45.28 125 LYS A N 1
ATOM 1013 C CA . LYS A 1 125 ? -6.882 -40.060 30.948 1.00 45.28 125 LYS A CA 1
ATOM 1014 C C . LYS A 1 125 ? -6.834 -39.427 32.338 1.00 45.28 125 LYS A C 1
ATOM 1016 O O . LYS A 1 125 ? -7.247 -40.094 33.274 1.00 45.28 125 LYS A O 1
ATOM 1021 N N . THR A 1 126 ? -6.528 -38.136 32.438 1.00 34.50 126 THR A N 1
ATOM 1022 C CA . THR A 1 126 ? -7.166 -37.234 33.416 1.00 34.50 126 THR A CA 1
ATOM 1023 C C . THR A 1 126 ? -7.144 -35.786 32.902 1.00 34.50 126 THR A C 1
ATOM 1025 O O . THR A 1 126 ? -6.110 -35.135 32.804 1.00 34.50 126 THR A O 1
ATOM 1028 N N . SER A 1 127 ? -8.317 -35.259 32.560 1.00 33.66 127 SER A N 1
ATOM 1029 C CA . SER A 1 127 ? -8.785 -34.009 33.180 1.00 33.66 127 SER A CA 1
ATOM 1030 C C . SER A 1 127 ? -9.622 -34.423 34.413 1.00 33.66 127 SER A C 1
ATOM 1032 O O . SER A 1 127 ? -9.997 -35.602 34.445 1.00 33.66 127 SER A O 1
ATOM 1034 N N . PRO A 1 128 ? -9.973 -33.569 35.405 1.00 44.97 128 PRO A N 1
ATOM 1035 C CA . PRO A 1 128 ? -9.954 -32.099 35.440 1.00 44.97 128 PRO A CA 1
ATOM 1036 C C . PRO A 1 128 ? -9.508 -31.489 36.809 1.00 44.97 128 PRO A C 1
ATOM 1038 O O . PRO A 1 128 ? -9.083 -32.195 37.716 1.00 44.97 128 PRO A O 1
ATOM 1041 N N . THR A 1 129 ? -9.691 -30.166 36.941 1.00 31.14 129 THR A N 1
ATOM 1042 C CA . THR A 1 129 ? -10.136 -29.447 38.162 1.00 31.14 129 THR A CA 1
ATOM 1043 C C . THR A 1 129 ? -9.151 -28.491 38.847 1.00 31.14 129 THR A C 1
ATOM 1045 O O . THR A 1 129 ? -8.075 -28.840 39.318 1.00 31.14 129 THR A O 1
ATOM 1048 N N . ILE A 1 130 ? -9.633 -27.248 38.895 1.00 39.94 130 ILE A N 1
ATOM 1049 C CA . ILE A 1 130 ? -9.217 -26.070 39.651 1.00 39.94 130 ILE A CA 1
ATOM 1050 C C . ILE A 1 130 ? -9.584 -26.265 41.127 1.00 39.94 130 ILE A C 1
ATOM 1052 O O . ILE A 1 130 ? -10.747 -26.546 41.405 1.00 39.94 130 ILE A O 1
ATOM 1056 N N . MET A 1 131 ? -8.650 -26.024 42.049 1.00 33.09 131 MET A N 1
ATOM 1057 C CA . MET A 1 131 ? -8.949 -25.570 43.413 1.00 33.09 131 MET A CA 1
ATOM 1058 C C . MET A 1 131 ? -7.842 -24.624 43.893 1.00 33.09 131 MET A C 1
ATOM 1060 O O . MET A 1 131 ? -6.664 -24.974 43.865 1.00 33.09 131 MET A O 1
ATOM 1064 N N . ASP A 1 132 ? -8.263 -23.434 44.315 1.00 36.28 132 ASP A N 1
ATOM 1065 C CA . ASP A 1 132 ? -7.518 -22.496 45.153 1.00 36.28 132 ASP A CA 1
ATOM 1066 C C . ASP A 1 132 ? -7.482 -22.998 46.610 1.00 36.28 132 ASP A C 1
ATOM 1068 O O . ASP A 1 132 ? -8.477 -23.555 47.082 1.00 36.28 132 ASP A O 1
ATOM 1072 N N . ASN A 1 133 ? -6.371 -22.773 47.326 1.00 38.09 133 ASN A N 1
ATOM 1073 C CA . ASN A 1 133 ? -6.330 -22.016 48.592 1.00 38.09 133 ASN A CA 1
ATOM 1074 C C . ASN A 1 133 ? -4.931 -21.999 49.248 1.00 38.09 133 ASN A C 1
ATOM 1076 O O . ASN A 1 133 ? -4.157 -22.949 49.144 1.00 38.09 133 ASN A O 1
ATOM 1080 N N . ASP A 1 134 ? -4.688 -20.864 49.909 1.00 33.28 134 ASP A N 1
ATOM 1081 C CA . ASP A 1 134 ? -3.646 -20.456 50.868 1.00 33.28 134 ASP A CA 1
ATOM 1082 C C . ASP A 1 134 ? -3.087 -21.548 51.808 1.00 33.28 134 ASP A C 1
ATOM 1084 O O . ASP A 1 134 ? -3.843 -22.364 52.328 1.00 33.28 134 ASP A O 1
ATOM 1088 N N . ASP A 1 135 ? -1.776 -21.540 52.104 1.00 36.06 135 ASP A N 1
ATOM 1089 C CA . ASP A 1 135 ? -1.181 -20.770 53.222 1.00 36.06 135 ASP A CA 1
ATOM 1090 C C . ASP A 1 135 ? 0.311 -21.126 53.476 1.00 36.06 135 ASP A C 1
ATOM 1092 O O . ASP A 1 135 ? 0.812 -22.195 53.128 1.00 36.06 135 ASP A O 1
ATOM 1096 N N . ASN A 1 136 ? 1.038 -20.190 54.093 1.00 40.91 136 ASN A N 1
ATOM 1097 C CA . ASN A 1 136 ? 2.489 -20.188 54.356 1.00 40.91 136 ASN A CA 1
ATOM 1098 C C . ASN A 1 136 ? 2.978 -21.153 55.469 1.00 40.91 136 ASN A C 1
ATOM 1100 O O . ASN A 1 136 ? 2.428 -21.110 56.567 1.00 40.91 136 ASN A O 1
ATOM 1104 N N . LYS A 1 137 ? 4.134 -21.833 55.277 1.00 34.19 137 LYS A N 1
ATOM 1105 C CA . LYS A 1 137 ? 5.380 -21.733 56.107 1.00 34.19 137 LYS A CA 1
ATOM 1106 C C . LYS A 1 137 ? 6.456 -22.808 55.800 1.00 34.19 137 LYS A C 1
ATOM 1108 O O . LYS A 1 137 ? 6.150 -23.954 55.506 1.00 34.19 137 LYS A O 1
ATOM 1113 N N . SER A 1 138 ? 7.711 -22.347 55.907 1.00 31.42 138 SER A N 1
ATOM 1114 C CA . SER A 1 138 ? 9.049 -22.984 56.056 1.00 31.42 138 SER A CA 1
ATOM 1115 C C . SER A 1 138 ? 9.095 -24.370 56.746 1.00 31.42 138 SER A C 1
ATOM 1117 O O . SER A 1 138 ? 8.264 -24.617 57.605 1.00 31.42 138 SER A O 1
ATOM 1119 N N . GLU A 1 139 ? 10.047 -25.299 56.549 1.00 33.72 139 GLU A N 1
ATOM 1120 C CA . GLU A 1 139 ? 11.478 -25.227 56.197 1.00 33.72 139 GLU A CA 1
ATOM 1121 C C . GLU A 1 139 ? 12.031 -26.652 55.862 1.00 33.72 139 GLU A C 1
ATOM 1123 O O . GLU A 1 139 ? 11.498 -27.655 56.328 1.00 33.72 139 GLU A O 1
ATOM 1128 N N . THR A 1 140 ? 13.094 -26.704 55.040 1.00 37.88 140 THR A N 1
ATOM 1129 C CA . THR A 1 140 ? 14.195 -27.709 54.945 1.00 37.88 140 THR A CA 1
ATOM 1130 C C . THR A 1 140 ? 13.943 -29.234 54.934 1.00 37.88 140 THR A C 1
ATOM 1132 O O . THR A 1 140 ? 14.085 -29.894 55.956 1.00 37.88 140 THR A O 1
ATOM 1135 N N . ILE A 1 141 ? 13.863 -29.840 53.730 1.00 34.25 141 ILE A N 1
ATOM 1136 C CA . ILE A 1 141 ? 14.393 -31.199 53.436 1.00 34.25 141 ILE A CA 1
ATOM 1137 C C . ILE A 1 141 ? 14.997 -31.235 52.011 1.00 34.25 141 ILE A C 1
ATOM 1139 O O . ILE A 1 141 ? 14.464 -30.666 51.059 1.00 34.25 141 ILE A O 1
ATOM 1143 N N . SER A 1 142 ? 16.161 -31.872 51.888 1.00 49.25 142 SER A N 1
ATOM 1144 C CA . SER A 1 142 ? 17.058 -31.975 50.731 1.00 49.25 142 SER A CA 1
ATOM 1145 C C . SER A 1 142 ? 16.425 -32.566 49.458 1.00 49.25 142 SER A C 1
ATOM 1147 O O . SER A 1 142 ? 16.157 -33.760 49.374 1.00 49.25 142 SER A O 1
ATOM 1149 N N . ASN A 1 143 ? 16.299 -31.757 48.398 1.00 38.97 143 ASN A N 1
ATOM 1150 C CA . ASN A 1 143 ? 15.866 -32.232 47.080 1.00 38.97 143 ASN A CA 1
ATOM 1151 C C . ASN A 1 143 ? 16.984 -32.146 46.033 1.00 38.97 143 ASN A C 1
ATOM 1153 O O . ASN A 1 143 ? 17.298 -31.090 45.483 1.00 38.97 143 ASN A O 1
ATOM 1157 N N . LYS A 1 144 ? 17.545 -33.317 45.708 1.00 47.28 144 LYS A N 1
ATOM 1158 C CA . LYS A 1 144 ? 18.300 -33.584 44.479 1.00 47.28 144 LYS A CA 1
ATOM 1159 C C . LYS A 1 144 ? 17.348 -33.477 43.283 1.00 47.28 144 LYS A C 1
ATOM 1161 O O . LYS A 1 144 ? 16.833 -34.492 42.845 1.00 47.28 144 LYS A O 1
ATOM 1166 N N . ASN A 1 145 ? 17.075 -32.269 42.795 1.00 51.91 145 ASN A N 1
ATOM 1167 C CA . ASN A 1 145 ? 16.432 -32.017 41.498 1.00 51.91 145 ASN A CA 1
ATOM 1168 C C . ASN A 1 145 ? 16.567 -30.530 41.134 1.00 51.91 145 ASN A C 1
ATOM 1170 O O . ASN A 1 145 ? 15.596 -29.779 41.138 1.00 51.91 145 ASN A O 1
ATOM 1174 N N . MET A 1 146 ? 17.785 -30.086 40.815 1.00 44.12 146 MET A N 1
ATOM 1175 C CA . MET A 1 146 ? 17.962 -28.818 40.105 1.00 44.12 146 MET A CA 1
ATOM 1176 C C . MET A 1 146 ? 17.919 -29.122 38.596 1.00 44.12 146 MET A C 1
ATOM 1178 O O . MET A 1 146 ? 18.681 -29.980 38.137 1.00 44.12 146 MET A O 1
ATOM 1182 N N . PRO A 1 147 ? 17.031 -28.494 37.801 1.00 56.00 147 PRO A N 1
ATOM 1183 C CA . PRO A 1 147 ? 17.018 -28.700 36.359 1.00 56.00 147 PRO A CA 1
ATOM 1184 C C . PRO A 1 147 ? 18.357 -28.232 35.783 1.00 56.00 147 PRO A C 1
ATOM 1186 O O . PRO A 1 147 ? 18.872 -27.184 36.156 1.00 56.00 147 PRO A O 1
ATOM 1189 N N . LYS A 1 148 ? 18.947 -29.033 34.895 1.00 61.88 148 LYS A N 1
ATOM 1190 C CA . LYS A 1 148 ? 20.250 -28.761 34.281 1.00 61.88 148 LYS A CA 1
ATOM 1191 C C . LYS A 1 148 ? 20.150 -27.497 33.413 1.00 61.88 148 LYS A C 1
ATOM 1193 O O . LYS A 1 148 ? 19.721 -27.572 32.270 1.00 61.88 148 LYS A O 1
ATOM 1198 N N . ILE A 1 149 ? 20.513 -26.343 33.983 1.00 60.84 149 ILE A N 1
ATOM 1199 C CA . ILE A 1 149 ? 20.426 -25.014 33.339 1.00 60.84 149 ILE A CA 1
ATOM 1200 C C . ILE A 1 149 ? 21.550 -24.811 32.308 1.00 60.84 149 ILE A C 1
ATOM 1202 O O . ILE A 1 149 ? 21.540 -23.851 31.549 1.00 60.84 149 ILE A O 1
ATOM 1206 N N . PHE A 1 150 ? 22.525 -25.720 32.250 1.00 62.84 150 PHE A N 1
ATOM 1207 C CA . PHE A 1 150 ? 23.660 -25.631 31.339 1.00 62.84 150 PHE A CA 1
ATOM 1208 C C . PHE A 1 150 ? 23.592 -26.698 30.249 1.00 62.84 150 PHE A C 1
ATOM 1210 O O . PHE A 1 150 ? 23.383 -27.884 30.522 1.00 62.84 150 PHE A O 1
ATOM 1217 N N . ASN A 1 151 ? 23.814 -26.276 29.007 1.00 67.88 151 ASN A N 1
ATOM 1218 C CA . ASN A 1 151 ? 23.972 -27.178 27.872 1.00 67.88 151 ASN A CA 1
ATOM 1219 C C . ASN A 1 151 ? 25.241 -28.053 28.033 1.00 67.88 151 ASN A C 1
ATOM 1221 O O . ASN A 1 151 ? 26.116 -27.733 28.837 1.00 67.88 151 ASN A O 1
ATOM 1225 N N . LYS A 1 152 ? 25.417 -29.124 27.240 1.00 70.25 152 LYS A N 1
ATOM 1226 C CA . LYS A 1 152 ? 26.612 -30.009 27.279 1.00 70.25 152 LYS A CA 1
ATOM 1227 C C . LYS A 1 152 ? 27.948 -29.267 27.079 1.00 70.25 152 LYS A C 1
ATOM 1229 O O . LYS A 1 152 ? 28.994 -29.816 27.396 1.00 70.25 152 LYS A O 1
ATOM 1234 N N . LYS A 1 153 ? 27.901 -28.033 26.563 1.00 66.38 153 LYS A N 1
ATOM 1235 C CA . LYS A 1 153 ? 29.038 -27.124 26.348 1.00 66.38 153 LYS A CA 1
ATOM 1236 C C . LYS A 1 153 ? 29.232 -26.070 27.457 1.00 66.38 153 LYS A C 1
ATOM 1238 O O . LYS A 1 153 ? 30.079 -25.204 27.302 1.00 66.38 153 LYS A O 1
ATOM 1243 N N . GLY A 1 154 ? 28.448 -26.108 28.541 1.00 64.88 154 GLY A N 1
ATOM 1244 C CA . GLY A 1 154 ? 28.605 -25.214 29.701 1.00 64.88 154 GLY A CA 1
ATOM 1245 C C . GLY A 1 154 ? 27.889 -23.858 29.618 1.00 64.88 154 GLY A C 1
ATOM 1246 O O . GLY A 1 154 ? 28.057 -23.037 30.511 1.00 64.88 154 GLY A O 1
ATOM 1247 N N . ASN A 1 155 ? 27.063 -23.616 28.595 1.00 67.25 155 ASN A N 1
ATOM 1248 C CA . ASN A 1 155 ? 26.336 -22.348 28.421 1.00 67.25 155 ASN A CA 1
ATOM 1249 C C . ASN A 1 155 ? 24.952 -22.386 29.085 1.00 67.25 155 ASN A C 1
ATOM 1251 O O . ASN A 1 155 ? 24.261 -23.400 28.981 1.00 67.25 155 ASN A O 1
ATOM 1255 N N . LEU A 1 156 ? 24.548 -21.286 29.732 1.00 69.25 156 LEU A N 1
ATOM 1256 C CA . LEU A 1 156 ? 23.263 -21.138 30.429 1.00 69.25 156 LEU A CA 1
ATOM 1257 C C . LEU A 1 156 ? 22.098 -21.075 29.418 1.00 69.25 156 LEU A C 1
ATOM 1259 O O . LEU A 1 156 ? 22.055 -20.172 28.584 1.00 69.25 156 LEU A O 1
ATOM 1263 N N . VAL A 1 157 ? 21.151 -22.013 29.483 1.00 70.00 157 VAL A N 1
ATOM 1264 C CA . VAL A 1 157 ? 19.982 -22.099 28.592 1.00 70.00 157 VAL A CA 1
ATOM 1265 C C . VAL A 1 157 ? 18.700 -22.016 29.425 1.00 70.00 157 VAL A C 1
ATOM 1267 O O . VAL A 1 157 ? 18.452 -22.838 30.301 1.00 70.00 157 VAL A O 1
ATOM 1270 N N . PHE A 1 158 ? 17.869 -21.011 29.140 1.00 56.22 158 PHE A N 1
ATOM 1271 C CA . PHE A 1 158 ? 16.655 -20.677 29.903 1.00 56.22 158 PHE A CA 1
ATOM 1272 C C . PHE A 1 158 ? 15.379 -21.388 29.386 1.00 56.22 158 PHE A C 1
ATOM 1274 O O . PHE A 1 158 ? 14.271 -21.101 29.827 1.00 56.22 158 PHE A O 1
ATOM 1281 N N . SER A 1 159 ? 15.505 -22.322 28.434 1.00 70.50 159 SER A N 1
ATOM 1282 C CA . SER A 1 159 ? 14.385 -23.049 27.814 1.00 70.50 159 SER A CA 1
ATOM 1283 C C . SER A 1 159 ? 14.769 -24.497 27.481 1.00 70.50 159 SER A C 1
ATOM 1285 O O . SER A 1 159 ? 15.930 -24.786 27.214 1.00 70.50 159 SER A O 1
ATOM 1287 N N . LYS A 1 160 ? 13.792 -25.418 27.434 1.00 67.38 160 LYS A N 1
ATOM 1288 C CA . LYS A 1 160 ? 13.974 -26.831 27.016 1.00 67.38 160 LYS A CA 1
ATOM 1289 C C . LYS A 1 160 ? 14.455 -26.999 25.559 1.00 67.38 160 LYS A C 1
ATOM 1291 O O . LYS A 1 160 ? 14.691 -28.127 25.134 1.00 67.38 160 LYS A O 1
ATOM 1296 N N . PHE A 1 161 ? 14.565 -25.902 24.808 1.00 54.94 161 PHE A N 1
ATOM 1297 C CA . PHE A 1 161 ? 15.115 -25.846 23.458 1.00 54.94 161 PHE A CA 1
ATOM 1298 C C . PHE A 1 161 ? 16.523 -25.256 23.465 1.00 54.94 161 PHE A C 1
ATOM 1300 O O . PHE A 1 161 ? 16.762 -24.165 23.982 1.00 54.94 161 PHE A O 1
ATOM 1307 N N . ASP A 1 162 ? 17.441 -25.977 22.834 1.00 56.75 162 ASP A N 1
ATOM 1308 C CA . ASP A 1 162 ? 18.826 -25.571 22.674 1.00 56.75 162 ASP A CA 1
ATOM 1309 C C . ASP A 1 162 ? 18.976 -24.678 21.431 1.00 56.75 162 ASP A C 1
ATOM 1311 O O . ASP A 1 162 ? 19.181 -25.156 20.321 1.00 56.75 162 ASP A O 1
ATOM 1315 N N . LEU A 1 163 ? 18.840 -23.360 21.614 1.00 59.03 163 LEU A N 1
ATOM 1316 C CA . LEU A 1 163 ? 18.959 -22.351 20.543 1.00 59.03 163 LEU A CA 1
ATOM 1317 C C . LEU A 1 163 ? 20.405 -22.150 20.043 1.00 59.03 163 LEU A C 1
ATOM 1319 O O . LEU A 1 163 ? 20.651 -21.302 19.191 1.00 59.03 163 LEU A O 1
ATOM 1323 N N . THR A 1 164 ? 21.378 -22.875 20.605 1.00 54.66 164 THR A N 1
ATOM 1324 C CA . THR A 1 164 ? 22.810 -22.679 20.321 1.00 54.66 164 THR A CA 1
ATOM 1325 C C . THR A 1 164 ? 23.410 -23.744 19.403 1.00 54.66 164 THR A C 1
ATOM 1327 O O . THR A 1 164 ? 24.553 -23.603 18.958 1.00 54.66 164 THR A O 1
ATOM 1330 N N . SER A 1 165 ? 22.664 -24.808 19.087 1.00 57.50 165 SER A N 1
ATOM 1331 C CA . SER A 1 165 ? 23.094 -25.822 18.127 1.00 57.50 165 SER A CA 1
ATOM 1332 C C . SER A 1 165 ? 22.575 -25.484 16.733 1.00 57.50 165 SER A C 1
ATOM 1334 O O . SER A 1 165 ? 21.387 -25.617 16.475 1.00 57.50 165 SER A O 1
ATOM 1336 N N . GLN A 1 166 ? 23.506 -25.118 15.852 1.00 53.31 166 GLN A N 1
ATOM 1337 C CA . GLN A 1 166 ? 23.294 -24.709 14.463 1.00 53.31 166 GLN A CA 1
ATOM 1338 C C . GLN A 1 166 ? 22.649 -23.333 14.326 1.00 53.31 166 GLN A C 1
ATOM 1340 O O . GLN A 1 166 ? 21.473 -23.123 14.582 1.00 53.31 166 GLN A O 1
ATOM 1345 N N . VAL A 1 167 ? 23.458 -22.390 13.843 1.00 54.97 167 VAL A N 1
ATOM 1346 C CA . VAL A 1 167 ? 22.965 -21.236 13.101 1.00 54.97 167 VAL A CA 1
ATOM 1347 C C . VAL A 1 167 ? 21.975 -21.772 12.071 1.00 54.97 167 VAL A C 1
ATOM 1349 O O . VAL A 1 167 ? 22.370 -22.471 11.135 1.00 54.97 167 VAL A O 1
ATOM 1352 N N . ASP A 1 168 ? 20.691 -21.506 12.286 1.00 59.66 168 ASP A N 1
ATOM 1353 C CA . ASP A 1 168 ? 19.637 -21.797 11.330 1.00 59.66 168 ASP A CA 1
ATOM 1354 C C . ASP A 1 168 ? 19.962 -21.026 10.046 1.00 59.66 168 ASP A C 1
ATOM 1356 O O . ASP A 1 168 ? 19.592 -19.865 9.876 1.00 59.66 168 ASP A O 1
ATOM 1360 N N . LEU A 1 169 ? 20.670 -21.665 9.112 1.00 61.16 169 LEU A N 1
ATOM 1361 C CA . LEU A 1 169 ? 20.996 -21.111 7.793 1.00 61.16 169 LEU A CA 1
ATOM 1362 C C . LEU A 1 169 ? 19.734 -20.592 7.081 1.00 61.16 169 LEU A C 1
ATOM 1364 O O . LEU A 1 169 ? 19.812 -19.707 6.232 1.00 61.16 169 LEU A O 1
ATOM 1368 N N . ALA A 1 170 ? 18.561 -21.130 7.429 1.00 66.19 170 ALA A N 1
ATOM 1369 C CA . ALA A 1 170 ? 17.258 -20.633 7.007 1.00 66.19 170 ALA A CA 1
ATOM 1370 C C . ALA A 1 170 ? 16.935 -19.241 7.583 1.00 66.19 170 ALA A C 1
ATOM 1372 O O . ALA A 1 170 ? 16.607 -18.345 6.807 1.00 66.19 170 ALA A O 1
ATOM 1373 N N . ALA A 1 171 ? 17.099 -19.029 8.891 1.00 72.88 171 ALA A N 1
ATOM 1374 C CA . ALA A 1 171 ? 16.870 -17.738 9.539 1.00 72.88 171 ALA A CA 1
ATOM 1375 C C . ALA A 1 171 ? 17.844 -16.667 9.021 1.00 72.88 171 ALA A C 1
ATOM 1377 O O . ALA A 1 171 ? 17.452 -15.531 8.759 1.00 72.88 171 ALA A O 1
ATOM 1378 N N . GLU A 1 172 ? 19.105 -17.025 8.774 1.00 72.62 172 GLU A N 1
ATOM 1379 C CA . GLU A 1 172 ? 20.084 -16.081 8.229 1.00 72.62 172 GLU A CA 1
ATOM 1380 C C . GLU A 1 172 ? 19.821 -15.743 6.749 1.00 72.62 172 GLU A C 1
ATOM 1382 O O . GLU A 1 172 ? 19.941 -14.586 6.330 1.00 72.62 172 GLU A O 1
ATOM 1387 N N . ARG A 1 173 ? 19.357 -16.719 5.954 1.00 75.19 173 ARG A N 1
ATOM 1388 C CA . ARG A 1 173 ? 18.845 -16.474 4.593 1.00 75.19 173 ARG A CA 1
ATOM 1389 C C . ARG A 1 173 ? 17.597 -15.589 4.606 1.00 75.19 173 ARG A C 1
ATOM 1391 O O . ARG A 1 173 ? 17.467 -14.742 3.724 1.00 75.19 173 ARG A O 1
ATOM 1398 N N . GLU A 1 174 ? 16.700 -15.745 5.576 1.00 75.75 174 GLU A N 1
ATOM 1399 C CA . GLU A 1 174 ? 15.517 -14.888 5.733 1.00 75.75 174 GLU A CA 1
ATOM 1400 C C . GLU A 1 174 ? 15.890 -13.456 6.124 1.00 75.75 174 GLU A C 1
ATOM 1402 O O . GLU A 1 174 ? 15.432 -12.512 5.482 1.00 75.75 174 GLU A O 1
ATOM 1407 N N . ILE A 1 175 ? 16.808 -13.268 7.076 1.00 77.81 175 ILE A N 1
ATOM 1408 C CA . ILE A 1 175 ? 17.302 -11.940 7.468 1.00 77.81 175 ILE A CA 1
ATOM 1409 C C . ILE A 1 175 ? 17.990 -11.236 6.288 1.00 77.81 175 ILE A C 1
ATOM 1411 O O . ILE A 1 175 ? 17.799 -10.033 6.083 1.00 77.81 175 ILE A O 1
ATOM 1415 N N . ASN A 1 176 ? 18.775 -11.961 5.486 1.00 79.19 176 ASN A N 1
ATOM 1416 C CA . ASN A 1 176 ? 19.422 -11.398 4.301 1.00 79.19 176 ASN A CA 1
ATOM 1417 C C . ASN A 1 176 ? 18.415 -11.039 3.199 1.00 79.19 176 ASN A C 1
ATOM 1419 O O . ASN A 1 176 ? 18.495 -9.931 2.662 1.00 79.19 176 ASN A O 1
ATOM 1423 N N . LYS A 1 177 ? 17.413 -11.889 2.940 1.00 77.25 177 LYS A N 1
ATOM 1424 C CA . LYS A 1 177 ? 16.289 -11.561 2.044 1.00 77.25 177 LYS A CA 1
ATOM 1425 C C . LYS A 1 177 ? 15.525 -10.331 2.527 1.00 77.25 177 LYS A C 1
ATOM 1427 O O . LYS A 1 177 ? 15.223 -9.446 1.734 1.00 77.25 177 LYS A O 1
ATOM 1432 N N . ASP A 1 178 ? 15.273 -10.209 3.824 1.00 73.19 178 ASP A N 1
ATOM 1433 C CA . ASP A 1 178 ? 14.610 -9.044 4.410 1.00 73.19 178 ASP A CA 1
ATOM 1434 C C . ASP A 1 178 ? 15.434 -7.763 4.277 1.00 73.19 178 ASP A C 1
ATOM 1436 O O . ASP A 1 178 ? 14.886 -6.689 4.008 1.00 73.19 178 ASP A O 1
ATOM 1440 N N . ARG A 1 179 ? 16.756 -7.845 4.450 1.00 74.62 179 ARG A N 1
ATOM 1441 C CA . ARG A 1 179 ? 17.671 -6.718 4.216 1.00 74.62 179 ARG A CA 1
ATOM 1442 C C . ARG A 1 179 ? 17.658 -6.302 2.750 1.00 74.62 179 ARG A C 1
ATOM 1444 O O . ARG A 1 179 ? 17.624 -5.107 2.456 1.00 74.62 179 ARG A O 1
ATOM 1451 N N . GLU A 1 180 ? 17.664 -7.262 1.836 1.00 73.50 180 GLU A N 1
ATOM 1452 C CA . GLU A 1 180 ? 17.620 -7.018 0.398 1.00 73.50 180 GLU A CA 1
ATOM 1453 C C . GLU A 1 180 ? 16.276 -6.418 -0.036 1.00 73.50 180 GLU A C 1
ATOM 1455 O O . GLU A 1 180 ? 16.252 -5.368 -0.678 1.00 73.50 180 GLU A O 1
ATOM 1460 N N . ASN A 1 181 ? 15.161 -6.959 0.455 1.00 68.62 181 ASN A N 1
ATOM 1461 C CA . ASN A 1 181 ? 13.816 -6.415 0.265 1.00 68.62 181 ASN A CA 1
ATOM 1462 C C . ASN A 1 181 ? 13.685 -4.989 0.819 1.00 68.62 181 ASN A C 1
ATOM 1464 O O . ASN A 1 181 ? 13.076 -4.130 0.178 1.00 68.62 181 ASN A O 1
ATOM 1468 N N . ARG A 1 182 ? 14.296 -4.680 1.973 1.00 66.81 182 ARG A N 1
ATOM 1469 C CA . ARG A 1 182 ? 14.349 -3.308 2.517 1.00 66.81 182 ARG A CA 1
ATOM 1470 C C . ARG A 1 182 ? 15.177 -2.370 1.639 1.00 66.81 182 ARG A C 1
ATOM 1472 O O . ARG A 1 182 ? 14.758 -1.234 1.420 1.00 66.81 182 ARG A O 1
ATOM 1479 N N . LYS A 1 183 ? 16.306 -2.832 1.088 1.00 68.62 183 LYS A N 1
ATOM 1480 C CA . LYS A 1 183 ? 17.102 -2.068 0.108 1.00 68.62 183 LYS A CA 1
ATOM 1481 C C . LYS A 1 183 ? 16.297 -1.815 -1.173 1.00 68.62 183 LYS A C 1
ATOM 1483 O O . LYS A 1 183 ? 16.307 -0.693 -1.675 1.00 68.62 183 LYS A O 1
ATOM 1488 N N . GLN A 1 184 ? 15.570 -2.815 -1.676 1.00 67.19 184 GLN A N 1
ATOM 1489 C CA . GLN A 1 184 ? 14.675 -2.707 -2.837 1.00 67.19 184 GLN A CA 1
ATOM 1490 C C . GLN A 1 184 ? 13.540 -1.704 -2.569 1.00 67.19 184 GLN A C 1
ATOM 1492 O O . GLN A 1 184 ? 13.306 -0.787 -3.357 1.00 67.19 184 GLN A O 1
ATOM 1497 N N . SER A 1 185 ? 12.893 -1.824 -1.406 1.00 61.56 185 SER A N 1
ATOM 1498 C CA . SER A 1 185 ? 11.813 -0.947 -0.952 1.00 61.56 185 SER A CA 1
ATOM 1499 C C . SER A 1 185 ? 12.288 0.499 -0.815 1.00 61.56 185 SER A C 1
ATOM 1501 O O . SER A 1 185 ? 11.631 1.414 -1.313 1.00 61.56 185 SER A O 1
ATOM 1503 N N . GLY A 1 186 ? 13.486 0.711 -0.258 1.00 66.50 186 GLY A N 1
ATOM 1504 C CA . GLY A 1 186 ? 14.140 2.015 -0.175 1.00 66.50 186 GLY A CA 1
ATOM 1505 C C . GLY A 1 186 ? 14.348 2.664 -1.544 1.00 66.50 186 GLY A C 1
ATOM 1506 O O . GLY A 1 186 ? 14.070 3.854 -1.684 1.00 66.50 186 GLY A O 1
ATOM 1507 N N . LYS A 1 187 ? 14.733 1.888 -2.568 1.00 75.38 187 LYS A N 1
ATOM 1508 C CA . LYS A 1 187 ? 14.889 2.359 -3.960 1.00 75.38 187 LYS A CA 1
ATOM 1509 C C . LYS A 1 187 ? 13.545 2.713 -4.609 1.00 75.38 187 LYS A C 1
ATOM 1511 O O . LYS A 1 187 ? 13.457 3.733 -5.284 1.00 75.38 187 LYS A O 1
ATOM 1516 N N . SER A 1 188 ? 12.497 1.921 -4.363 1.00 78.94 188 SER A N 1
ATOM 1517 C CA . SER A 1 188 ? 11.130 2.207 -4.842 1.00 78.94 188 SER A CA 1
ATOM 1518 C C . SER A 1 188 ? 10.385 3.266 -4.022 1.00 78.94 188 SER A C 1
ATOM 1520 O O . SER A 1 188 ? 9.316 3.732 -4.418 1.00 78.94 188 SER A O 1
ATOM 1522 N N . SER A 1 189 ? 10.915 3.638 -2.853 1.00 89.44 189 SER A N 1
ATOM 1523 C CA . SER A 1 189 ? 10.303 4.644 -1.993 1.00 89.44 189 SER A CA 1
ATOM 1524 C C . SER A 1 189 ? 10.313 6.005 -2.682 1.00 89.44 189 SER A C 1
ATOM 1526 O O . SER A 1 189 ? 11.188 6.312 -3.485 1.00 89.44 189 SER A O 1
ATOM 1528 N N . LEU A 1 190 ? 9.373 6.875 -2.319 1.00 90.94 190 LEU A N 1
ATOM 1529 C CA . LEU A 1 190 ? 9.281 8.215 -2.901 1.00 90.94 190 LEU A CA 1
ATOM 1530 C C . LEU A 1 190 ? 10.572 9.040 -2.703 1.00 90.94 190 LEU A C 1
ATOM 1532 O O . LEU A 1 190 ? 10.916 9.869 -3.542 1.00 90.94 190 LEU A O 1
ATOM 1536 N N . GLN A 1 191 ? 11.294 8.796 -1.604 1.00 91.75 191 GLN A N 1
ATOM 1537 C CA . GLN A 1 191 ? 12.596 9.402 -1.329 1.00 91.75 191 GLN A CA 1
ATOM 1538 C C . GLN A 1 191 ? 13.705 8.769 -2.180 1.00 91.75 191 GLN A C 1
ATOM 1540 O O . GLN A 1 191 ? 14.533 9.497 -2.721 1.00 91.75 191 GLN A O 1
ATOM 1545 N N . GLY A 1 192 ? 13.692 7.444 -2.346 1.00 91.81 192 GLY A N 1
ATOM 1546 C CA . GLY A 1 192 ? 14.623 6.715 -3.212 1.00 91.81 192 GLY A CA 1
ATOM 1547 C C . GLY A 1 192 ? 14.489 7.096 -4.682 1.00 91.81 192 GLY A C 1
ATOM 1548 O O . GLY A 1 192 ? 15.494 7.380 -5.325 1.00 91.81 192 GLY A O 1
ATOM 1549 N N . LEU A 1 193 ? 13.256 7.212 -5.179 1.00 93.12 193 LEU A N 1
ATOM 1550 C CA . LEU A 1 193 ? 12.962 7.714 -6.521 1.00 93.12 193 LEU A CA 1
ATOM 1551 C C . LEU A 1 193 ? 13.478 9.145 -6.702 1.00 93.12 193 LEU A C 1
ATOM 1553 O O . LEU A 1 193 ? 14.093 9.448 -7.716 1.00 93.12 193 LEU A O 1
ATOM 1557 N N . LEU A 1 194 ? 13.310 10.013 -5.695 1.00 95.12 194 LEU A N 1
ATOM 1558 C CA . LEU A 1 194 ? 13.834 11.381 -5.752 1.00 95.12 194 LEU A CA 1
ATOM 1559 C C . LEU A 1 194 ? 15.368 11.404 -5.789 1.00 95.12 194 LEU A C 1
ATOM 1561 O O . LEU A 1 194 ? 15.952 12.211 -6.506 1.00 95.12 194 LEU A O 1
ATOM 1565 N N . LEU A 1 195 ? 16.020 10.545 -5.006 1.00 94.00 195 LEU A N 1
ATOM 1566 C CA . LEU A 1 195 ? 17.474 10.380 -5.021 1.00 94.00 195 LEU A CA 1
ATOM 1567 C C . LEU A 1 195 ? 17.962 9.865 -6.379 1.00 94.00 195 LEU A C 1
ATOM 1569 O O . LEU A 1 195 ? 18.951 10.382 -6.885 1.00 94.00 195 LEU A O 1
ATOM 1573 N N . LYS A 1 196 ? 17.267 8.889 -6.973 1.00 93.12 196 LYS A N 1
ATOM 1574 C CA . LYS A 1 196 ? 17.580 8.350 -8.301 1.00 93.12 196 LYS A CA 1
ATOM 1575 C C . LYS A 1 196 ? 17.444 9.428 -9.379 1.00 93.12 196 LYS A C 1
ATOM 1577 O O . LYS A 1 196 ? 18.421 9.700 -10.059 1.00 93.12 196 LYS A O 1
ATOM 1582 N N . ALA A 1 197 ? 16.299 10.109 -9.437 1.00 94.56 197 ALA A N 1
ATOM 1583 C CA . ALA A 1 197 ? 16.046 11.189 -10.390 1.00 94.56 197 ALA A CA 1
ATOM 1584 C C . ALA A 1 197 ? 17.113 12.293 -10.311 1.00 94.56 197 ALA A C 1
ATOM 1586 O O . ALA A 1 197 ? 17.670 12.695 -11.324 1.00 94.56 197 ALA A O 1
ATOM 1587 N N . LYS A 1 198 ? 17.476 12.722 -9.092 1.00 94.50 198 LYS A N 1
ATOM 1588 C CA . LYS A 1 198 ? 18.554 13.701 -8.887 1.00 94.50 198 LYS A CA 1
ATOM 1589 C C . LYS A 1 198 ? 19.918 13.194 -9.354 1.00 94.50 198 LYS A C 1
ATOM 1591 O O . LYS A 1 198 ? 20.682 13.968 -9.913 1.00 94.50 198 LYS A O 1
ATOM 1596 N N . LYS A 1 199 ? 20.247 11.927 -9.092 1.00 94.81 199 LYS A N 1
ATOM 1597 C CA . LYS A 1 199 ? 21.510 11.327 -9.547 1.00 94.81 199 LYS A CA 1
ATOM 1598 C C . LYS A 1 199 ? 21.569 11.248 -11.069 1.00 94.81 199 LYS A C 1
ATOM 1600 O O . LYS A 1 199 ? 22.616 11.529 -11.637 1.00 94.81 199 LYS A O 1
ATOM 1605 N N . ASP A 1 200 ? 20.457 10.905 -11.711 1.00 94.12 200 ASP A N 1
ATOM 1606 C CA . ASP A 1 200 ? 20.358 10.865 -13.169 1.00 94.12 200 ASP A CA 1
ATOM 1607 C C . ASP A 1 200 ? 20.525 12.278 -13.765 1.00 94.12 200 ASP A C 1
ATOM 1609 O O . ASP A 1 200 ? 21.324 12.452 -14.683 1.00 94.12 200 ASP A O 1
ATOM 1613 N N . GLU A 1 201 ? 19.885 13.307 -13.187 1.00 94.00 201 GLU A N 1
ATOM 1614 C CA . GLU A 1 201 ? 20.090 14.719 -13.567 1.00 94.00 201 GLU A CA 1
ATOM 1615 C C . GLU A 1 201 ? 21.546 15.174 -13.376 1.00 94.00 201 GLU A C 1
ATOM 1617 O O . GLU A 1 201 ? 22.126 15.804 -14.259 1.00 94.00 201 GLU A O 1
ATOM 1622 N N . GLN A 1 202 ? 22.160 14.831 -12.239 1.00 95.12 202 GLN A N 1
ATOM 1623 C CA . GLN A 1 202 ? 23.561 15.152 -11.956 1.00 95.12 202 GLN A CA 1
ATOM 1624 C C . GLN A 1 202 ? 24.503 14.481 -12.952 1.00 95.12 202 GLN A C 1
ATOM 1626 O O . GLN A 1 202 ? 25.402 15.139 -13.465 1.00 95.12 202 GLN A O 1
ATOM 1631 N N . LYS A 1 203 ? 24.279 13.201 -13.265 1.00 95.12 203 LYS A N 1
ATOM 1632 C CA . LYS A 1 203 ? 25.084 12.460 -14.239 1.00 95.12 203 LYS A CA 1
ATOM 1633 C C . LYS A 1 203 ? 24.948 13.052 -15.639 1.00 95.12 203 LYS A C 1
ATOM 1635 O O . LYS A 1 203 ? 25.945 13.183 -16.337 1.00 95.12 203 LYS A O 1
ATOM 1640 N N . ILE A 1 204 ? 23.738 13.446 -16.037 1.00 95.19 204 ILE A N 1
ATOM 1641 C CA . ILE A 1 204 ? 23.504 14.147 -17.303 1.00 95.19 204 ILE A CA 1
ATOM 1642 C C . ILE A 1 204 ? 24.274 15.470 -17.341 1.00 95.19 204 ILE A C 1
ATOM 1644 O O . ILE A 1 204 ? 24.938 15.743 -18.334 1.00 95.19 204 ILE A O 1
ATOM 1648 N N . SER A 1 205 ? 24.209 16.263 -16.269 1.00 94.81 205 SER A N 1
ATOM 1649 C CA . SER A 1 205 ? 24.919 17.543 -16.168 1.00 94.81 205 SER A CA 1
ATOM 1650 C C . SER A 1 205 ? 26.439 17.361 -16.232 1.00 94.81 205 SER A C 1
ATOM 1652 O O . SER A 1 205 ? 27.105 18.020 -17.022 1.00 94.81 205 SER A O 1
ATOM 1654 N N . GLN A 1 206 ? 26.983 16.395 -15.484 1.00 95.75 206 GLN A N 1
ATOM 1655 C CA . GLN A 1 206 ? 28.409 16.053 -15.510 1.00 95.75 206 GLN A CA 1
ATOM 1656 C C . GLN A 1 206 ? 28.864 15.614 -16.906 1.00 95.75 206 GLN A C 1
ATOM 1658 O O . GLN A 1 206 ? 29.849 16.139 -17.416 1.00 95.75 206 GLN A O 1
ATOM 1663 N N . LEU A 1 207 ? 28.121 14.706 -17.549 1.00 95.31 207 LEU A N 1
ATOM 1664 C CA . LEU A 1 207 ? 28.433 14.251 -18.904 1.00 95.31 207 LEU A CA 1
ATOM 1665 C C . LEU A 1 207 ? 28.292 15.369 -19.933 1.00 95.31 207 LEU A C 1
ATOM 1667 O O . LEU A 1 207 ? 29.008 15.366 -20.918 1.00 95.31 207 LEU A O 1
ATOM 1671 N N . GLN A 1 208 ? 27.389 16.326 -19.734 1.00 94.62 208 GLN A N 1
ATOM 1672 C CA . GLN A 1 208 ? 27.235 17.449 -20.655 1.00 94.62 208 GLN A CA 1
ATOM 1673 C C . GLN A 1 208 ? 28.441 18.400 -20.610 1.00 94.62 208 GLN A C 1
ATOM 1675 O O . GLN A 1 208 ? 28.753 19.009 -21.629 1.00 94.62 208 GLN A O 1
ATOM 1680 N N . VAL A 1 209 ? 29.120 18.497 -19.459 1.00 95.31 209 VAL A N 1
ATOM 1681 C CA . VAL A 1 209 ? 30.363 19.270 -19.300 1.00 95.31 209 VAL A CA 1
ATOM 1682 C C . VAL A 1 209 ? 31.559 18.550 -19.925 1.00 95.31 209 VAL A C 1
ATOM 1684 O O . VAL A 1 209 ? 32.390 19.207 -20.539 1.00 95.31 209 VAL A O 1
ATOM 1687 N N . THR A 1 210 ? 31.655 17.223 -19.785 1.00 94.25 210 THR A N 1
ATOM 1688 C CA . THR A 1 210 ? 32.777 16.452 -20.347 1.00 94.25 210 THR A CA 1
ATOM 1689 C C . THR A 1 210 ? 32.581 16.144 -21.832 1.00 94.25 210 THR A C 1
ATOM 1691 O O . THR A 1 210 ? 33.426 16.491 -22.643 1.00 94.25 210 THR A O 1
ATOM 1694 N N . ASP A 1 211 ? 31.449 15.523 -22.183 1.00 94.44 211 ASP A N 1
ATOM 1695 C CA . ASP A 1 211 ? 31.145 14.945 -23.494 1.00 94.44 211 ASP A CA 1
ATOM 1696 C C . ASP A 1 211 ? 29.650 15.073 -23.846 1.00 94.44 211 ASP A C 1
ATOM 1698 O O . ASP A 1 211 ? 28.824 14.195 -23.561 1.00 94.44 211 ASP A O 1
ATOM 1702 N N . SER A 1 212 ? 29.295 16.134 -24.574 1.00 94.56 212 SER A N 1
ATOM 1703 C CA . SER A 1 212 ? 27.909 16.402 -24.995 1.00 94.56 212 SER A CA 1
ATOM 1704 C C . SER A 1 212 ? 27.241 15.202 -25.701 1.00 94.56 212 SER A C 1
ATOM 1706 O O . SER A 1 212 ? 26.116 14.810 -25.379 1.00 94.56 212 SER A O 1
ATOM 1708 N N . ARG A 1 213 ? 27.971 14.508 -26.590 1.00 94.75 213 ARG A N 1
ATOM 1709 C CA . ARG A 1 213 ? 27.461 13.323 -27.308 1.00 94.75 213 ARG A CA 1
ATOM 1710 C C . ARG A 1 213 ? 27.167 12.143 -26.375 1.00 94.75 213 ARG A C 1
ATOM 1712 O O . ARG A 1 213 ? 26.220 11.392 -26.620 1.00 94.75 213 ARG A O 1
ATOM 1719 N N . ALA A 1 214 ? 27.967 11.956 -25.324 1.00 94.50 214 ALA A N 1
ATOM 1720 C CA . ALA A 1 214 ? 27.738 10.908 -24.332 1.00 94.50 214 ALA A CA 1
ATOM 1721 C C . ALA A 1 214 ? 26.511 11.230 -23.465 1.00 94.50 214 ALA A C 1
ATOM 1723 O O . ALA A 1 214 ? 25.705 10.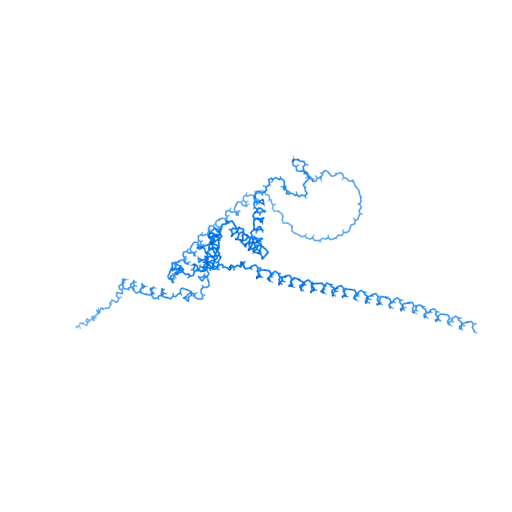336 -23.188 1.00 94.50 214 ALA A O 1
ATOM 1724 N N . ALA A 1 215 ? 26.311 12.506 -23.116 1.00 95.56 215 ALA A N 1
ATOM 1725 C CA . ALA A 1 215 ? 25.117 12.965 -22.411 1.00 95.56 215 ALA A CA 1
ATOM 1726 C C . ALA A 1 215 ? 23.837 12.688 -23.216 1.00 95.56 215 ALA A C 1
ATOM 1728 O O . ALA A 1 215 ? 22.870 12.157 -22.668 1.00 95.56 215 ALA A O 1
ATOM 1729 N N . ASP A 1 216 ? 23.836 12.968 -24.521 1.00 96.31 216 ASP A N 1
ATOM 1730 C CA . ASP A 1 216 ? 22.681 12.704 -25.387 1.00 96.31 216 ASP A CA 1
ATOM 1731 C C . ASP A 1 216 ? 22.376 11.214 -25.536 1.00 96.31 216 ASP A C 1
ATOM 1733 O O . ASP A 1 216 ? 21.207 10.818 -25.531 1.00 96.31 216 ASP A O 1
ATOM 1737 N N . ARG A 1 217 ? 23.409 10.367 -25.624 1.00 96.25 217 ARG A N 1
ATOM 1738 C CA . ARG A 1 217 ? 23.235 8.906 -25.608 1.00 96.25 217 ARG A CA 1
ATOM 1739 C C . ARG A 1 217 ? 22.579 8.450 -24.307 1.00 96.25 217 ARG A C 1
ATOM 1741 O O . ARG A 1 217 ? 21.593 7.723 -24.365 1.00 96.25 217 ARG A O 1
ATOM 1748 N N . PHE A 1 218 ? 23.059 8.930 -23.159 1.00 95.88 218 PHE A N 1
ATOM 1749 C CA . PHE A 1 218 ? 22.500 8.572 -21.854 1.00 95.88 218 PHE A CA 1
ATOM 1750 C C . PHE A 1 218 ? 21.056 9.073 -21.678 1.00 95.88 218 PHE A C 1
ATOM 1752 O O . PHE A 1 218 ? 20.197 8.326 -21.208 1.00 95.88 218 PHE A O 1
ATOM 1759 N N . LYS A 1 219 ? 20.750 10.305 -22.114 1.00 95.25 219 LYS A N 1
ATOM 1760 C CA . LYS A 1 219 ? 19.375 10.838 -22.139 1.00 95.25 219 LYS A CA 1
ATOM 1761 C C . LYS A 1 219 ? 18.457 9.949 -22.981 1.00 95.25 219 LYS A C 1
ATOM 1763 O O . LYS A 1 219 ? 17.397 9.547 -22.506 1.00 95.25 219 LYS A O 1
ATOM 1768 N N . LYS A 1 220 ? 18.870 9.610 -24.210 1.00 96.75 220 LYS A N 1
ATOM 1769 C CA . LYS A 1 220 ? 18.106 8.731 -25.112 1.00 96.75 220 LYS A CA 1
ATOM 1770 C C . LYS A 1 220 ? 17.894 7.351 -24.499 1.00 96.75 220 LYS A C 1
ATOM 1772 O O . LYS A 1 220 ? 16.769 6.864 -24.505 1.00 96.75 220 LYS A O 1
ATOM 1777 N N . GLU A 1 221 ? 18.938 6.751 -23.932 1.00 96.75 221 GLU A N 1
ATOM 1778 C CA . GLU A 1 221 ? 18.856 5.454 -23.256 1.00 96.75 221 GLU A CA 1
ATOM 1779 C C . GLU A 1 221 ? 17.815 5.478 -22.129 1.00 96.75 221 GLU A C 1
ATOM 1781 O O . GLU A 1 221 ? 16.947 4.607 -22.067 1.00 96.75 221 GLU A O 1
ATOM 1786 N N . LYS A 1 222 ? 17.839 6.513 -21.280 1.00 95.06 222 LYS A N 1
ATOM 1787 C CA . LYS A 1 222 ? 16.857 6.675 -20.202 1.00 95.06 222 LYS A CA 1
ATOM 1788 C C . LYS A 1 222 ? 15.440 6.833 -20.736 1.00 95.06 222 LYS A C 1
ATOM 1790 O O . LYS A 1 222 ? 14.536 6.169 -20.236 1.00 95.06 222 LYS A O 1
ATOM 1795 N N . ILE A 1 223 ? 15.240 7.649 -21.771 1.00 95.44 223 ILE A N 1
ATOM 1796 C CA . ILE A 1 223 ? 13.925 7.824 -22.402 1.00 95.44 223 ILE A CA 1
ATOM 1797 C C . ILE A 1 223 ? 13.404 6.481 -22.925 1.00 95.44 223 ILE A C 1
ATOM 1799 O O . ILE A 1 223 ? 12.286 6.100 -22.582 1.00 95.44 223 ILE A O 1
ATOM 1803 N N . TRP A 1 224 ? 14.212 5.723 -23.669 1.00 96.25 224 TRP A N 1
ATOM 1804 C CA . TRP A 1 224 ? 13.809 4.413 -24.189 1.00 96.25 224 TRP A CA 1
ATOM 1805 C C . TRP A 1 224 ? 13.515 3.395 -23.085 1.00 96.25 224 TRP A C 1
ATOM 1807 O O . TRP A 1 224 ? 12.504 2.701 -23.172 1.00 96.25 224 TRP A O 1
ATOM 1817 N N . GLN A 1 225 ? 14.313 3.365 -22.010 1.00 94.94 225 GLN A N 1
ATOM 1818 C CA . GLN A 1 225 ? 14.016 2.558 -20.819 1.00 94.94 225 GLN A CA 1
ATOM 1819 C C . GLN A 1 225 ? 12.641 2.921 -20.241 1.00 94.94 225 GLN A C 1
ATOM 1821 O O . GLN A 1 225 ? 11.820 2.036 -20.007 1.00 94.94 225 GLN A O 1
ATOM 1826 N N . THR A 1 226 ? 12.329 4.215 -20.092 1.00 94.25 226 THR A N 1
ATOM 1827 C CA . THR A 1 226 ? 11.009 4.627 -19.586 1.00 94.25 226 THR A CA 1
ATOM 1828 C C . THR A 1 226 ? 9.864 4.265 -20.533 1.00 94.25 226 THR A C 1
ATOM 1830 O O . THR A 1 226 ? 8.776 3.927 -20.068 1.00 94.25 226 THR A O 1
ATOM 1833 N N . VAL A 1 227 ? 10.076 4.337 -21.852 1.00 96.50 227 VAL A N 1
ATOM 1834 C CA . VAL A 1 227 ? 9.073 3.960 -22.860 1.00 96.50 227 VAL A CA 1
ATOM 1835 C C . VAL A 1 227 ? 8.803 2.458 -22.801 1.00 96.50 227 VAL A C 1
ATOM 1837 O O . VAL A 1 227 ? 7.638 2.062 -22.806 1.00 96.50 227 VAL A O 1
ATOM 1840 N N . LEU A 1 228 ? 9.850 1.640 -22.670 1.00 95.06 228 LEU A N 1
ATOM 1841 C CA . LEU A 1 228 ? 9.740 0.190 -22.523 1.00 95.06 228 LEU A CA 1
ATOM 1842 C C . LEU A 1 228 ? 8.999 -0.186 -21.231 1.00 95.06 228 LEU A C 1
ATOM 1844 O O . LEU A 1 228 ? 8.009 -0.910 -21.264 1.00 95.06 228 LEU A O 1
ATOM 1848 N N . GLU A 1 229 ? 9.382 0.394 -20.093 1.00 92.06 229 GLU A N 1
ATOM 1849 C CA . GLU A 1 229 ? 8.690 0.149 -18.822 1.00 92.06 229 GLU A CA 1
ATOM 1850 C C . GLU A 1 229 ? 7.210 0.576 -18.885 1.00 92.06 229 GLU A C 1
ATOM 1852 O O . GLU A 1 229 ? 6.320 -0.113 -18.371 1.00 92.06 229 GLU A O 1
ATOM 1857 N N . LYS A 1 230 ? 6.910 1.703 -19.543 1.00 93.19 230 LYS A N 1
ATOM 1858 C CA . LYS A 1 230 ? 5.530 2.163 -19.750 1.00 93.19 230 LYS A CA 1
ATOM 1859 C C . LYS A 1 230 ? 4.742 1.230 -20.673 1.00 93.19 230 LYS A C 1
ATOM 1861 O O . LYS A 1 230 ? 3.568 0.985 -20.380 1.00 93.19 230 LYS A O 1
ATOM 1866 N N . SER A 1 231 ? 5.347 0.696 -21.738 1.00 92.94 231 SER A N 1
ATOM 1867 C CA . SER A 1 231 ? 4.686 -0.227 -22.675 1.00 92.94 231 SER A CA 1
ATOM 1868 C C . SER A 1 231 ? 4.381 -1.580 -22.020 1.00 92.94 231 SER A C 1
ATOM 1870 O O . SER A 1 231 ? 3.268 -2.098 -22.154 1.00 92.94 231 SER A O 1
ATOM 1872 N N . GLU A 1 232 ? 5.283 -2.074 -21.168 1.00 89.38 232 GLU A N 1
ATOM 1873 C CA . GLU A 1 232 ? 5.043 -3.219 -20.278 1.00 89.38 232 GLU A CA 1
ATOM 1874 C C . GLU A 1 232 ? 3.886 -2.965 -19.290 1.00 89.38 232 GLU A C 1
ATOM 1876 O O . GLU A 1 232 ? 3.215 -3.888 -18.808 1.00 89.38 232 GLU A O 1
ATOM 1881 N N . GLY A 1 233 ? 3.583 -1.691 -19.025 1.00 86.56 233 GLY A N 1
ATOM 1882 C CA . GLY A 1 233 ? 2.485 -1.233 -18.182 1.00 86.56 233 GLY A CA 1
ATOM 1883 C C . GLY A 1 233 ? 2.900 -0.823 -16.770 1.00 86.56 233 GLY A C 1
ATOM 1884 O O . GLY A 1 233 ? 2.016 -0.700 -15.905 1.00 86.56 233 GLY A O 1
ATOM 1885 N N . ASN A 1 234 ? 4.197 -0.612 -16.533 1.00 87.12 234 ASN A N 1
ATOM 1886 C CA . ASN A 1 234 ? 4.736 -0.096 -15.280 1.00 87.12 234 ASN A CA 1
ATOM 1887 C C . ASN A 1 234 ? 4.496 1.421 -15.180 1.00 87.12 234 ASN A C 1
ATOM 1889 O O . ASN A 1 234 ? 4.601 2.175 -16.147 1.00 87.12 234 ASN A O 1
ATOM 1893 N N . LYS A 1 235 ? 4.115 1.887 -13.983 1.00 90.44 235 LYS A N 1
ATOM 1894 C CA . LYS A 1 235 ? 3.856 3.311 -13.715 1.00 90.44 235 LYS A CA 1
ATOM 1895 C C . LYS A 1 235 ? 5.145 3.996 -13.271 1.00 90.44 235 LYS A C 1
ATOM 1897 O O . LYS A 1 235 ? 5.434 4.047 -12.077 1.00 90.44 235 LYS A O 1
ATOM 1902 N N . VAL A 1 236 ? 5.882 4.527 -14.232 1.00 92.12 236 VAL A N 1
ATOM 1903 C CA . VAL A 1 236 ? 7.158 5.218 -14.014 1.00 92.12 236 VAL A CA 1
ATOM 1904 C C . VAL A 1 236 ? 6.930 6.593 -13.357 1.00 92.12 236 VAL A C 1
ATOM 1906 O O . VAL A 1 236 ? 6.035 7.334 -13.771 1.00 92.12 236 VAL A O 1
ATOM 1909 N N . ARG A 1 237 ? 7.691 6.931 -12.304 1.00 92.12 237 ARG A N 1
ATOM 1910 C CA . ARG A 1 237 ? 7.586 8.199 -11.544 1.00 92.12 237 ARG A CA 1
ATOM 1911 C C . ARG A 1 237 ? 8.971 8.806 -11.328 1.00 92.12 237 ARG A C 1
ATOM 1913 O O . ARG A 1 237 ? 9.499 8.732 -10.219 1.00 92.12 237 ARG A O 1
ATOM 1920 N N . ASP A 1 238 ? 9.493 9.451 -12.362 1.00 92.00 238 ASP A N 1
ATOM 1921 C CA . ASP A 1 238 ? 10.882 9.925 -12.372 1.00 92.00 238 ASP A CA 1
ATOM 1922 C C . ASP A 1 238 ? 11.015 11.449 -12.194 1.00 92.00 238 ASP A C 1
ATOM 1924 O O . ASP A 1 238 ? 12.094 11.933 -11.879 1.00 92.00 238 ASP A O 1
ATOM 1928 N N . ASP A 1 239 ? 9.921 12.216 -12.283 1.00 93.38 239 ASP A N 1
ATOM 1929 C CA . ASP A 1 239 ? 9.973 13.682 -12.186 1.00 93.38 239 ASP A CA 1
ATOM 1930 C C . ASP A 1 239 ? 10.296 14.173 -10.755 1.00 93.38 239 ASP A C 1
ATOM 1932 O O . ASP A 1 239 ? 9.459 14.053 -9.841 1.00 93.38 239 ASP A O 1
ATOM 1936 N N . PRO A 1 240 ? 11.446 14.833 -10.514 1.00 93.69 240 PRO A N 1
ATOM 1937 C CA . PRO A 1 240 ? 11.878 15.186 -9.161 1.00 93.69 240 PRO A CA 1
ATOM 1938 C C . PRO A 1 240 ? 10.988 16.246 -8.508 1.00 93.69 240 PRO A C 1
ATOM 1940 O O . PRO A 1 240 ? 10.775 16.220 -7.291 1.00 93.69 240 PRO A O 1
ATOM 1943 N N . GLN A 1 241 ? 10.420 17.173 -9.285 1.00 94.81 241 GLN A N 1
ATOM 1944 C CA . GLN A 1 241 ? 9.494 18.181 -8.760 1.00 94.81 241 GLN A CA 1
ATOM 1945 C C . GLN A 1 241 ? 8.196 17.549 -8.233 1.00 94.81 241 GLN A C 1
ATOM 1947 O O . GLN A 1 241 ? 7.733 17.896 -7.140 1.00 94.81 241 GLN A O 1
ATOM 1952 N N . LEU A 1 242 ? 7.621 16.590 -8.967 1.00 95.75 242 LEU A N 1
ATOM 1953 C CA . LEU A 1 242 ? 6.408 15.885 -8.547 1.00 95.75 242 LEU A CA 1
ATOM 1954 C C . LEU A 1 242 ? 6.676 14.971 -7.348 1.00 95.75 242 LEU A C 1
ATOM 1956 O O . LEU A 1 242 ? 5.856 14.909 -6.425 1.00 95.75 242 LEU A O 1
ATOM 1960 N N . LEU A 1 243 ? 7.839 14.317 -7.309 1.00 95.44 243 LEU A N 1
ATOM 1961 C CA . LEU A 1 243 ? 8.276 13.515 -6.165 1.00 95.44 243 LEU A CA 1
ATOM 1962 C C . LEU A 1 243 ? 8.414 14.373 -4.895 1.00 95.44 243 LEU A C 1
ATOM 1964 O O . LEU A 1 243 ? 7.867 14.007 -3.850 1.00 95.44 243 LEU A O 1
ATOM 1968 N N . LYS A 1 244 ? 9.021 15.568 -4.987 1.00 96.00 244 LYS A N 1
ATOM 1969 C CA . LYS A 1 244 ? 9.079 16.548 -3.880 1.00 96.00 244 LYS A CA 1
ATOM 1970 C C . LYS A 1 244 ? 7.681 16.974 -3.411 1.00 96.00 244 LYS A C 1
ATOM 1972 O O . LYS A 1 244 ? 7.417 16.983 -2.208 1.00 96.00 244 LYS A O 1
ATOM 1977 N N . LYS A 1 245 ? 6.764 17.302 -4.333 1.00 97.00 245 LYS A N 1
ATOM 1978 C CA . LYS A 1 245 ? 5.370 17.671 -3.995 1.00 97.00 245 LYS A CA 1
ATOM 1979 C C . LYS A 1 245 ? 4.646 16.530 -3.275 1.00 97.00 245 LYS A C 1
ATOM 1981 O O . LYS A 1 245 ? 3.955 16.754 -2.280 1.00 97.00 245 LYS A O 1
ATOM 1986 N N . SER A 1 246 ? 4.843 15.299 -3.737 1.00 96.31 246 SER A N 1
ATOM 1987 C CA . SER A 1 246 ? 4.257 14.111 -3.121 1.00 96.31 246 SER A CA 1
ATOM 1988 C C . SER A 1 246 ? 4.823 13.857 -1.712 1.00 96.31 246 SER A C 1
ATOM 1990 O O . SER A 1 246 ? 4.049 13.555 -0.801 1.00 96.31 246 SER A O 1
ATOM 1992 N N . LEU A 1 247 ? 6.127 14.078 -1.484 1.00 96.00 247 LEU A N 1
ATOM 1993 C CA . LEU A 1 247 ? 6.737 13.989 -0.148 1.00 96.00 247 LEU A CA 1
ATOM 1994 C C . LEU A 1 247 ? 6.134 15.027 0.804 1.00 96.00 247 LEU A C 1
ATOM 1996 O O . LEU A 1 247 ? 5.713 14.678 1.908 1.00 96.00 247 LEU A O 1
ATOM 2000 N N . LYS A 1 248 ? 5.993 16.280 0.357 1.00 97.12 248 LYS A N 1
ATOM 2001 C CA . LYS A 1 248 ? 5.335 17.340 1.140 1.00 97.12 248 LYS A CA 1
ATOM 2002 C C . LYS A 1 248 ? 3.889 16.974 1.493 1.00 97.12 248 LYS A C 1
ATOM 2004 O O . LYS A 1 248 ? 3.456 17.165 2.630 1.00 97.12 248 LYS A O 1
ATOM 2009 N N . LYS A 1 249 ? 3.138 16.386 0.553 1.00 97.56 249 LYS A N 1
ATOM 2010 C CA . LYS A 1 249 ? 1.770 15.900 0.808 1.00 97.56 249 LYS A CA 1
ATOM 2011 C C . LYS A 1 249 ? 1.759 14.801 1.875 1.00 97.56 249 LYS A C 1
ATOM 2013 O O . LYS A 1 249 ? 0.941 14.862 2.791 1.00 97.56 249 LYS A O 1
ATOM 2018 N N . GLN A 1 250 ? 2.682 13.838 1.806 1.00 96.00 250 GLN A N 1
ATOM 2019 C CA . GLN A 1 250 ? 2.818 12.791 2.825 1.00 96.00 250 GLN A CA 1
ATOM 2020 C C . GLN A 1 250 ? 3.146 13.372 4.206 1.00 96.00 250 GLN A C 1
ATOM 2022 O O . GLN A 1 250 ? 2.514 12.988 5.191 1.00 96.00 250 GLN A O 1
ATOM 2027 N N . GLN A 1 251 ? 4.071 14.329 4.285 1.00 96.50 251 GLN A N 1
ATOM 2028 C CA . GLN A 1 251 ? 4.414 15.019 5.532 1.00 96.50 251 GLN A CA 1
ATOM 2029 C C . GLN A 1 251 ? 3.205 15.757 6.125 1.00 96.50 251 GLN A C 1
ATOM 2031 O O . GLN A 1 251 ? 2.893 15.574 7.302 1.00 96.50 251 GLN A O 1
ATOM 2036 N N . LYS A 1 252 ? 2.450 16.507 5.309 1.00 98.00 252 LYS A N 1
ATOM 2037 C CA . LYS A 1 252 ? 1.228 17.205 5.750 1.00 98.00 252 LYS A CA 1
ATOM 2038 C C . LYS A 1 252 ? 0.177 16.232 6.292 1.00 98.00 252 LYS A C 1
ATOM 2040 O O . LYS A 1 252 ? -0.437 16.499 7.322 1.00 98.00 252 LYS A O 1
ATOM 2045 N N . MET A 1 253 ? -0.015 15.086 5.636 1.00 96.94 253 MET A N 1
ATOM 2046 C CA . MET A 1 253 ? -0.952 14.057 6.103 1.00 96.94 253 MET A CA 1
ATOM 2047 C C . MET A 1 253 ? -0.502 13.416 7.420 1.00 96.94 253 MET A C 1
ATOM 2049 O O . MET A 1 253 ? -1.332 13.212 8.306 1.00 96.94 253 MET A O 1
ATOM 2053 N N . LYS A 1 254 ? 0.801 13.145 7.583 1.00 97.56 254 LYS A N 1
ATOM 2054 C CA . LYS A 1 254 ? 1.364 12.651 8.849 1.00 97.56 254 LYS A CA 1
ATOM 2055 C C . LYS A 1 254 ? 1.174 13.663 9.978 1.00 97.56 254 LYS A C 1
ATOM 2057 O O . LYS A 1 254 ? 0.708 13.277 11.042 1.00 97.56 254 LYS A O 1
ATOM 2062 N N . SER A 1 255 ? 1.435 14.946 9.725 1.00 97.69 255 SER A N 1
ATOM 2063 C CA . SER A 1 255 ? 1.199 16.020 10.699 1.00 97.69 255 SER A CA 1
ATOM 2064 C C . SER A 1 255 ? -0.271 16.081 11.129 1.00 97.69 255 SER A C 1
ATOM 2066 O O . SER A 1 255 ? -0.558 16.034 12.322 1.00 97.69 255 SER A O 1
ATOM 2068 N N . LYS A 1 256 ? -1.220 16.069 10.179 1.00 97.88 256 LYS A N 1
ATOM 2069 C CA . LYS A 1 256 ? -2.663 16.024 10.490 1.00 97.88 256 LYS A CA 1
ATOM 2070 C C . LYS A 1 256 ? -3.045 14.806 11.333 1.00 97.88 256 LYS A C 1
ATOM 2072 O O . LYS A 1 256 ? -3.827 14.930 12.268 1.00 97.88 256 LYS A O 1
ATOM 2077 N N . ARG A 1 257 ? -2.513 13.626 11.000 1.00 98.44 257 ARG A N 1
ATOM 2078 C CA . ARG A 1 257 ? -2.756 12.399 11.771 1.00 98.44 257 ARG A CA 1
ATOM 2079 C C . ARG A 1 257 ? -2.196 12.515 13.185 1.00 98.44 257 ARG A C 1
ATOM 2081 O O . ARG A 1 257 ? -2.886 12.121 14.116 1.00 98.44 257 ARG A O 1
ATOM 2088 N N . ASN A 1 258 ? -0.993 13.070 13.326 1.00 98.06 258 ASN A N 1
ATOM 2089 C CA . ASN A 1 258 ? -0.357 13.276 14.620 1.00 98.06 258 ASN A CA 1
ATOM 2090 C C . ASN A 1 258 ? -1.205 14.192 15.507 1.00 98.06 258 ASN A C 1
ATOM 2092 O O . ASN A 1 258 ? -1.553 13.781 16.603 1.00 98.06 258 ASN A O 1
ATOM 2096 N N . LYS A 1 259 ? -1.640 15.352 14.988 1.00 98.25 259 LYS A N 1
ATOM 2097 C CA . LYS A 1 259 ? -2.525 16.283 15.714 1.00 98.25 259 LYS A CA 1
ATOM 2098 C C . LYS A 1 259 ? -3.806 15.606 16.211 1.00 98.25 259 LYS A C 1
ATOM 2100 O O . LYS A 1 259 ? -4.111 15.637 17.393 1.00 98.25 259 LYS A O 1
ATOM 2105 N N . LYS A 1 260 ? -4.495 14.868 15.336 1.00 98.38 260 LYS A N 1
ATOM 2106 C CA . LYS A 1 260 ? -5.697 14.114 15.732 1.00 98.38 260 LYS A CA 1
ATOM 2107 C C . LYS A 1 260 ? -5.418 13.067 16.812 1.00 98.38 260 LYS A C 1
ATOM 2109 O O . LYS A 1 260 ? -6.287 12.758 17.617 1.00 98.38 260 LYS A O 1
ATOM 2114 N N . TRP A 1 261 ? -4.239 12.452 16.799 1.00 97.94 261 TRP A N 1
ATOM 2115 C CA . TRP A 1 261 ? -3.849 11.475 17.813 1.00 97.94 261 TRP A CA 1
ATOM 2116 C C . TRP A 1 261 ? -3.493 12.131 19.145 1.00 97.94 261 TRP A C 1
ATOM 2118 O O . TRP A 1 261 ? -3.869 11.597 20.185 1.00 97.94 261 TRP A O 1
ATOM 2128 N N . THR A 1 262 ? -2.810 13.276 19.124 1.00 98.31 262 THR A N 1
ATOM 2129 C CA . THR A 1 262 ? -2.511 14.046 20.335 1.00 98.31 262 THR A CA 1
ATOM 2130 C C . THR A 1 262 ? -3.794 14.573 20.967 1.00 98.31 262 THR A C 1
ATOM 2132 O O . THR A 1 262 ? -4.009 14.317 22.144 1.00 98.31 262 THR A O 1
ATOM 2135 N N . GLU A 1 263 ? -4.703 15.152 20.175 1.00 98.19 263 GLU A N 1
ATOM 2136 C CA . GLU A 1 263 ? -6.033 15.605 20.624 1.00 98.19 263 GLU A CA 1
ATOM 2137 C C . GLU A 1 263 ? -6.835 14.465 21.274 1.00 98.19 263 GLU A C 1
ATOM 2139 O O . GLU A 1 263 ? -7.456 14.637 22.319 1.00 98.19 263 GLU A O 1
ATOM 2144 N N . ARG A 1 264 ? -6.796 13.255 20.696 1.00 98.38 264 ARG A N 1
ATOM 2145 C CA . ARG A 1 264 ? -7.458 12.077 21.286 1.00 98.38 264 ARG A CA 1
ATOM 2146 C C . ARG A 1 264 ? -6.839 11.661 22.615 1.00 98.38 264 ARG A C 1
ATOM 2148 O O . ARG A 1 264 ? -7.576 11.323 23.536 1.00 98.38 264 ARG A O 1
ATOM 2155 N N . LYS A 1 265 ? -5.507 11.648 22.712 1.00 98.44 265 LYS A N 1
ATOM 2156 C CA . LYS A 1 265 ? -4.808 11.308 23.961 1.00 98.44 265 LYS A CA 1
ATOM 2157 C C . LYS A 1 265 ? -5.137 12.313 25.059 1.00 98.44 265 LYS A C 1
ATOM 2159 O O . LYS A 1 265 ? -5.477 11.900 26.160 1.00 98.44 265 LYS A O 1
ATOM 2164 N N . GLU A 1 266 ? -5.096 13.597 24.728 1.00 98.25 266 GLU A N 1
ATOM 2165 C CA . GLU A 1 266 ? -5.451 14.683 25.637 1.00 98.25 266 GLU A CA 1
ATOM 2166 C C . GLU A 1 266 ? -6.917 14.593 26.075 1.00 98.25 266 GLU A C 1
ATOM 2168 O O . GLU A 1 266 ? -7.211 14.652 27.261 1.00 98.25 266 GLU A O 1
ATOM 2173 N N . SER A 1 267 ? -7.845 14.337 25.149 1.00 98.38 267 SER A N 1
ATOM 2174 C CA . SER A 1 267 ? -9.263 14.145 25.476 1.00 98.38 267 SER A CA 1
ATOM 2175 C C . SER A 1 267 ? -9.492 12.978 26.445 1.00 98.38 267 SER A C 1
ATOM 2177 O O . SER A 1 267 ? -10.261 13.107 27.401 1.00 98.38 267 SER A O 1
ATOM 2179 N N . ILE A 1 268 ? -8.800 11.852 26.239 1.00 98.38 268 ILE A N 1
ATOM 2180 C CA . ILE A 1 268 ? -8.853 10.700 27.149 1.00 98.38 268 ILE A CA 1
ATOM 2181 C C . ILE A 1 268 ? -8.294 11.072 28.524 1.00 98.38 268 ILE A C 1
ATOM 2183 O O . ILE A 1 268 ? -8.891 10.710 29.538 1.00 98.38 268 ILE A O 1
ATOM 2187 N N . GLU A 1 269 ? -7.172 11.786 28.568 1.00 98.38 269 GLU A N 1
ATOM 2188 C CA . GLU A 1 269 ? -6.548 12.211 29.819 1.00 98.38 269 GLU A CA 1
ATOM 2189 C C . GLU A 1 269 ? -7.447 13.182 30.593 1.00 98.38 269 GLU A C 1
ATOM 2191 O O . GLU A 1 269 ? -7.750 12.949 31.761 1.00 98.38 269 GLU A O 1
ATOM 2196 N N . ASN A 1 270 ? -8.011 14.178 29.913 1.00 98.06 270 ASN A N 1
ATOM 2197 C CA . ASN A 1 270 ? -8.971 15.117 30.489 1.00 98.06 270 ASN A CA 1
ATOM 2198 C C . ASN A 1 270 ? -10.220 14.400 31.020 1.00 98.06 270 ASN A C 1
ATOM 2200 O O . ASN A 1 270 ? -10.731 14.744 32.086 1.00 98.06 270 ASN A O 1
ATOM 2204 N N . LEU A 1 271 ? -10.714 13.369 30.323 1.00 98.38 271 LEU A N 1
ATOM 2205 C CA . LEU A 1 271 ? -11.849 12.575 30.796 1.00 98.38 271 LEU A CA 1
ATOM 2206 C C . LEU A 1 271 ? -11.505 11.785 32.067 1.00 98.38 271 LEU A C 1
ATOM 2208 O O . LEU A 1 271 ? -12.320 11.733 32.993 1.00 98.38 271 LEU A O 1
ATOM 2212 N N . LYS A 1 272 ? -10.308 11.188 32.134 1.00 98.06 272 LYS A N 1
ATOM 2213 C CA . LYS A 1 272 ? -9.816 10.497 33.337 1.00 98.06 272 LYS A CA 1
ATOM 2214 C C . LYS A 1 272 ? -9.688 11.467 34.509 1.00 98.06 272 LYS A C 1
ATOM 2216 O O . LYS A 1 272 ? -10.237 11.193 35.576 1.00 98.06 272 LYS A O 1
ATOM 2221 N N . GLN A 1 273 ? -9.043 12.612 34.293 1.00 98.25 273 GLN A N 1
ATOM 2222 C CA . GLN A 1 273 ? -8.870 13.648 35.310 1.00 98.25 273 GLN A CA 1
ATOM 2223 C C . GLN A 1 273 ? -10.215 14.187 35.793 1.00 98.25 273 GLN A C 1
ATOM 2225 O O . GLN A 1 273 ? -10.453 14.250 36.994 1.00 98.25 273 GLN A O 1
ATOM 2230 N N . ARG A 1 274 ? -11.156 14.478 34.887 1.00 98.19 274 ARG A N 1
ATOM 2231 C CA . ARG A 1 274 ? -12.498 14.947 35.258 1.00 98.19 274 ARG A CA 1
ATOM 2232 C C . ARG A 1 274 ? -13.232 13.946 36.150 1.00 98.19 274 ARG A C 1
ATOM 2234 O O . ARG A 1 274 ? -13.824 14.350 37.150 1.00 98.19 274 ARG A O 1
ATOM 2241 N N . ARG A 1 275 ? -13.174 12.649 35.826 1.00 98.25 275 ARG A N 1
ATOM 2242 C CA . ARG A 1 275 ? -13.760 11.589 36.667 1.00 98.25 275 ARG A CA 1
ATOM 2243 C C . ARG A 1 275 ? -13.092 11.524 38.039 1.00 98.25 275 ARG A C 1
ATOM 2245 O O . ARG A 1 275 ? -13.785 11.409 39.049 1.00 98.25 275 ARG A O 1
ATOM 2252 N N . GLN A 1 276 ? -11.766 11.630 38.084 1.00 98.1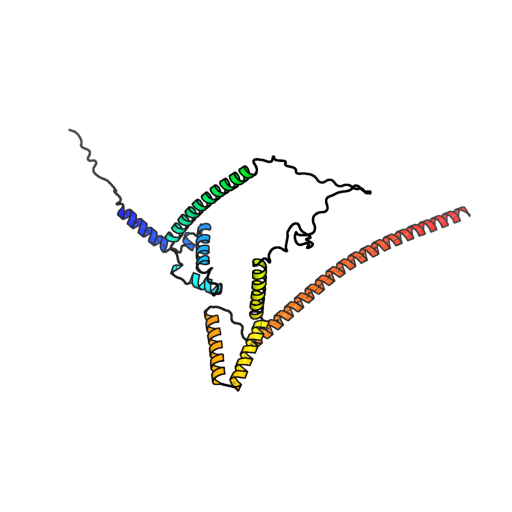9 276 GLN A N 1
ATOM 2253 C CA . GLN A 1 276 ? -11.014 11.610 39.334 1.00 98.19 276 GLN A CA 1
ATOM 2254 C C . GLN A 1 276 ? -11.327 12.833 40.211 1.00 98.19 276 GLN A C 1
ATOM 2256 O O . GLN A 1 276 ? -11.620 12.667 41.394 1.00 98.19 276 GLN A O 1
ATOM 2261 N N . ASN A 1 277 ? -11.376 14.033 39.629 1.00 98.25 277 ASN A N 1
ATOM 2262 C CA . ASN A 1 277 ? -11.724 15.278 40.318 1.00 98.25 277 ASN A CA 1
ATOM 2263 C C . ASN A 1 277 ? -13.162 15.234 40.852 1.00 98.25 277 ASN A C 1
ATOM 2265 O O . ASN A 1 277 ? -13.419 15.612 41.993 1.00 98.25 277 ASN A O 1
ATOM 2269 N N . GLN A 1 278 ? -14.106 14.705 40.065 1.00 98.38 278 GLN A N 1
ATOM 2270 C CA . GLN A 1 278 ? -15.484 14.509 40.519 1.00 98.38 278 GLN A CA 1
ATOM 2271 C C . GLN A 1 278 ? -15.545 13.551 41.717 1.00 98.38 278 GLN A C 1
ATOM 2273 O O . GLN A 1 278 ? -16.246 13.821 42.692 1.00 98.38 278 GLN A O 1
ATOM 2278 N N . ARG A 1 279 ? -14.781 12.451 41.683 1.00 98.12 279 ARG A N 1
ATOM 2279 C CA . ARG A 1 279 ? -14.682 11.518 42.812 1.00 98.12 279 ARG A CA 1
ATOM 2280 C C . ARG A 1 279 ? -14.094 12.191 44.052 1.00 98.12 279 ARG A C 1
ATOM 2282 O O . ARG A 1 279 ? -14.641 12.010 45.136 1.00 98.12 279 ARG A O 1
ATOM 2289 N N . GLN A 1 280 ? -13.017 12.960 43.905 1.00 98.12 280 GLN A N 1
ATOM 2290 C CA . GLN A 1 280 ? -12.397 13.700 45.008 1.00 98.12 280 GLN A CA 1
ATOM 2291 C C . GLN A 1 280 ? -13.377 14.688 45.641 1.00 98.12 280 GLN A C 1
ATOM 2293 O O . GLN A 1 280 ? -13.565 14.646 46.856 1.00 98.12 280 GLN A O 1
ATOM 2298 N N . ARG A 1 281 ? -14.087 15.474 44.824 1.00 98.06 281 ARG A N 1
ATOM 2299 C CA . ARG A 1 281 ? -15.115 16.410 45.294 1.00 98.06 281 ARG A CA 1
ATOM 2300 C C . ARG A 1 281 ? -16.227 15.702 46.071 1.00 98.06 281 ARG A C 1
ATOM 2302 O O . ARG A 1 281 ? -16.544 16.108 47.182 1.00 98.06 281 ARG A O 1
ATOM 2309 N N . MET A 1 282 ? -16.764 14.593 45.555 1.00 98.19 282 MET A N 1
ATOM 2310 C CA . MET A 1 282 ? -17.787 13.817 46.275 1.00 98.19 282 MET A CA 1
ATOM 2311 C C . MET A 1 282 ? -17.267 13.232 47.599 1.00 98.19 282 MET A C 1
ATOM 2313 O O . MET A 1 282 ? -18.006 13.150 48.581 1.00 98.19 282 MET A O 1
ATOM 2317 N N . LEU A 1 283 ? -16.003 12.798 47.652 1.00 97.69 283 LEU A N 1
ATOM 2318 C CA . LEU A 1 283 ? -15.383 12.311 48.888 1.00 97.69 283 LEU A CA 1
ATOM 2319 C C . LEU A 1 283 ? -15.187 13.440 49.905 1.00 97.69 283 LEU A C 1
ATOM 2321 O O . LEU A 1 283 ? -15.408 13.231 51.097 1.00 97.69 283 LEU A O 1
ATOM 2325 N N . GLU A 1 284 ? -14.799 14.625 49.449 1.00 97.69 284 GLU A N 1
ATOM 2326 C CA . GLU A 1 284 ? -14.648 15.810 50.286 1.00 97.69 284 GLU A CA 1
ATOM 2327 C C . GLU A 1 284 ? -15.994 16.297 50.830 1.00 97.69 284 GLU A C 1
ATOM 2329 O O . GLU A 1 284 ? -16.126 16.502 52.035 1.00 97.69 284 GLU A O 1
ATOM 2334 N N . GLU A 1 285 ? -17.032 16.351 49.994 1.00 97.62 285 GLU A N 1
ATOM 2335 C CA . GLU A 1 285 ? -18.404 16.649 50.415 1.00 97.62 285 GLU A CA 1
ATOM 2336 C C . GLU A 1 285 ? -18.890 15.654 51.484 1.00 97.62 285 GLU A C 1
ATOM 2338 O O . GLU A 1 285 ? -19.452 16.057 52.506 1.00 97.62 285 GLU A O 1
ATOM 2343 N N . ARG A 1 286 ? -18.604 14.351 51.325 1.00 97.19 286 ARG A N 1
ATOM 2344 C CA . ARG A 1 286 ? -18.905 13.332 52.350 1.00 97.19 286 ARG A CA 1
ATOM 2345 C C . ARG A 1 286 ? -18.142 13.576 53.655 1.00 97.19 286 ARG A C 1
ATOM 2347 O O . ARG A 1 286 ? -18.743 13.481 54.729 1.00 97.19 286 ARG A O 1
ATOM 2354 N N . LYS A 1 287 ? -16.847 13.905 53.583 1.00 97.69 287 LYS A N 1
ATOM 2355 C CA . LYS A 1 287 ? -16.021 14.238 54.759 1.00 97.69 287 LYS A CA 1
ATOM 2356 C C . LYS A 1 287 ? -16.556 15.480 55.477 1.00 97.69 287 LYS A C 1
ATOM 2358 O O . LYS A 1 287 ? -16.723 15.450 56.697 1.00 97.69 287 LYS A O 1
ATOM 2363 N N . ASN A 1 288 ? -16.882 16.536 54.738 1.00 96.38 288 ASN A N 1
ATOM 2364 C CA . ASN A 1 288 ? -17.397 17.789 55.287 1.00 96.38 288 ASN A CA 1
ATOM 2365 C C . ASN A 1 288 ? -18.778 17.598 55.919 1.00 96.38 288 ASN A C 1
ATOM 2367 O O . AS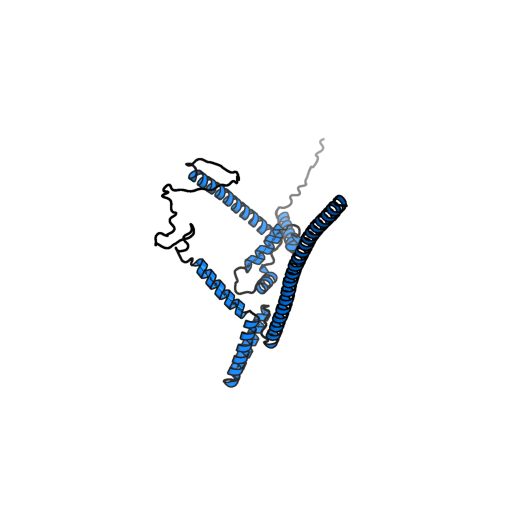N A 1 288 ? -18.979 18.005 57.060 1.00 96.38 288 ASN A O 1
ATOM 2371 N N . LYS A 1 289 ? -19.683 16.853 55.273 1.00 96.94 289 LYS A N 1
ATOM 2372 C CA . LYS A 1 289 ? -20.988 16.490 55.851 1.00 96.94 289 LYS A CA 1
ATOM 2373 C C . LYS A 1 289 ? -20.847 15.685 57.146 1.00 96.94 289 LYS A C 1
ATOM 2375 O O . LYS A 1 289 ? -21.635 15.857 58.076 1.00 96.94 289 LYS A O 1
ATOM 2380 N N . HIS A 1 290 ? -19.848 14.805 57.242 1.00 96.81 290 HIS A N 1
ATOM 2381 C CA . HIS A 1 290 ? -19.565 14.082 58.484 1.00 96.81 290 HIS A CA 1
ATOM 2382 C C . HIS A 1 290 ? -19.061 15.020 59.596 1.00 96.81 290 HIS A C 1
ATOM 2384 O O . HIS A 1 290 ? -19.558 14.944 60.722 1.00 96.81 290 HIS A O 1
ATOM 2390 N N . LYS A 1 291 ? -18.135 15.940 59.284 1.00 96.50 291 LYS A N 1
ATOM 2391 C CA . LYS A 1 291 ? -17.663 16.975 60.224 1.00 96.50 291 LYS A CA 1
ATOM 2392 C C . LYS A 1 291 ? -18.807 17.874 60.699 1.00 96.50 291 LYS A C 1
ATOM 2394 O O . LYS A 1 291 ? -18.958 18.078 61.899 1.00 96.50 291 LYS A O 1
ATOM 2399 N N . GLU A 1 292 ? -19.658 18.332 59.786 1.00 96.00 292 GLU A N 1
ATOM 2400 C CA . GLU A 1 292 ? -20.826 19.160 60.093 1.00 96.00 292 GLU A CA 1
ATOM 2401 C C . GLU A 1 292 ? -21.811 18.419 61.010 1.00 96.00 292 GLU A C 1
ATOM 2403 O O . GLU A 1 292 ? -22.264 18.966 62.013 1.00 96.00 292 GLU A O 1
ATOM 2408 N N . ARG A 1 293 ? -22.094 17.136 60.735 1.00 95.12 293 ARG A N 1
ATOM 2409 C CA . ARG A 1 293 ? -22.915 16.289 61.618 1.00 95.12 293 ARG A CA 1
ATOM 2410 C C . ARG A 1 293 ? -22.303 16.155 63.015 1.00 95.12 293 ARG A C 1
ATOM 2412 O O . ARG A 1 293 ? -23.042 16.240 63.995 1.00 95.12 293 ARG A O 1
ATOM 2419 N N . ARG A 1 294 ? -20.981 15.964 63.127 1.00 94.94 294 ARG A N 1
ATOM 2420 C CA . ARG A 1 294 ? -20.280 15.934 64.426 1.00 94.94 294 ARG A CA 1
ATOM 2421 C C . ARG A 1 294 ? -20.400 17.272 65.157 1.00 94.94 294 ARG A C 1
ATOM 2423 O O . ARG A 1 294 ? -20.732 17.269 66.339 1.00 94.94 294 ARG A O 1
ATOM 2430 N N . LEU A 1 295 ? -20.211 18.392 64.461 1.00 94.25 295 LEU A N 1
ATOM 2431 C CA . LEU A 1 295 ? -20.328 19.730 65.042 1.00 94.25 295 LEU A CA 1
ATOM 2432 C C . LEU A 1 295 ? -21.759 20.020 65.522 1.00 94.25 295 LEU A C 1
ATOM 2434 O O . LEU A 1 295 ? -21.942 20.465 66.652 1.00 94.25 295 LEU A O 1
ATOM 2438 N N . LYS A 1 296 ? -22.781 19.683 64.723 1.00 94.38 296 LYS A N 1
ATOM 2439 C CA . LYS A 1 296 ? -24.199 19.808 65.111 1.00 94.38 296 LYS A CA 1
ATOM 2440 C C . LYS A 1 296 ? -24.534 18.972 66.348 1.00 94.38 296 LYS A C 1
ATOM 2442 O O . LYS A 1 296 ? -25.221 19.460 67.241 1.00 94.38 296 LYS A O 1
ATOM 2447 N N . ARG A 1 297 ? -24.022 17.735 66.439 1.00 93.19 297 ARG A N 1
ATOM 2448 C CA . ARG A 1 297 ? -24.166 16.895 67.645 1.00 93.19 297 ARG A CA 1
ATOM 2449 C C . ARG A 1 297 ? -23.512 17.547 68.865 1.00 93.19 297 ARG A C 1
ATOM 2451 O O . ARG A 1 297 ? -24.137 17.607 69.917 1.00 93.19 297 ARG A O 1
ATOM 2458 N N . PHE A 1 298 ? -22.301 18.081 68.716 1.00 90.75 298 PHE A N 1
ATOM 2459 C CA . PHE A 1 298 ? -21.599 18.770 69.799 1.00 90.75 298 PHE A CA 1
ATOM 2460 C C . PHE A 1 298 ? -22.354 20.019 70.279 1.00 90.75 298 PHE A C 1
ATOM 2462 O O . PHE A 1 298 ? -22.574 20.182 71.476 1.00 90.75 298 PHE A O 1
ATOM 2469 N N . GLN A 1 299 ? -22.833 20.861 69.357 1.00 91.38 299 GLN A N 1
ATOM 2470 C CA . GLN A 1 299 ? -23.639 22.041 69.690 1.00 91.38 299 GLN A CA 1
ATOM 2471 C C . GLN A 1 299 ? -24.961 21.669 70.378 1.00 91.38 299 GLN A C 1
ATOM 2473 O O . GLN A 1 299 ? -25.330 22.311 71.360 1.00 91.38 299 GLN A O 1
ATOM 2478 N N . LYS A 1 300 ? -25.657 20.620 69.908 1.00 91.94 300 LYS A N 1
ATOM 2479 C CA . LYS A 1 300 ? -26.879 20.110 70.553 1.00 91.94 300 LYS A CA 1
ATOM 2480 C C . LYS A 1 300 ? -26.596 19.659 71.988 1.00 91.94 300 LYS A C 1
ATOM 2482 O O . LYS A 1 300 ? -27.308 20.070 72.898 1.00 91.94 300 LYS A O 1
ATOM 2487 N N . ASN A 1 301 ? -25.533 18.882 72.194 1.00 87.88 301 ASN A N 1
ATOM 2488 C CA . ASN A 1 301 ? -25.133 18.411 73.521 1.00 87.88 301 ASN A CA 1
ATOM 2489 C C . ASN A 1 301 ? -24.724 19.568 74.448 1.00 87.88 301 ASN A C 1
ATOM 2491 O O . ASN A 1 301 ? -25.052 19.534 75.629 1.00 87.88 301 ASN A O 1
ATOM 2495 N N . ARG A 1 302 ? -24.061 20.613 73.928 1.00 85.06 302 ARG A N 1
ATOM 2496 C CA . ARG A 1 302 ? -23.732 21.819 74.706 1.00 85.06 302 ARG A CA 1
ATOM 2497 C C . ARG A 1 302 ? -24.988 22.573 75.147 1.00 85.06 302 ARG A C 1
ATOM 2499 O O . ARG A 1 302 ? -25.096 22.935 76.309 1.00 85.06 302 ARG A O 1
ATOM 2506 N N . LYS A 1 303 ? -25.956 22.764 74.241 1.00 84.31 303 LYS A N 1
ATOM 2507 C CA . LYS A 1 303 ? -27.246 23.396 74.572 1.00 84.31 303 LYS A CA 1
ATOM 2508 C C . LYS A 1 303 ? -28.023 22.604 75.629 1.00 84.31 303 LYS A C 1
ATOM 2510 O O . LYS A 1 303 ? -28.581 23.211 76.530 1.00 84.31 303 LYS A O 1
ATOM 2515 N N . LEU A 1 304 ? -28.031 21.272 75.533 1.00 81.00 304 LEU A N 1
ATOM 2516 C CA . LEU A 1 304 ? -28.664 20.397 76.527 1.00 81.00 304 LEU A CA 1
ATOM 2517 C C . LEU A 1 304 ? -28.025 20.546 77.914 1.00 81.00 304 LEU A C 1
ATOM 2519 O O . LEU A 1 304 ? -28.756 20.723 78.876 1.00 81.00 304 LEU A O 1
ATOM 2523 N N . LYS A 1 305 ? -26.688 20.541 78.008 1.00 77.81 305 LYS A N 1
ATOM 2524 C CA . LYS A 1 305 ? -25.971 20.719 79.285 1.00 77.81 305 LYS A CA 1
ATOM 2525 C C . LYS A 1 305 ? -26.194 22.088 79.929 1.00 77.81 305 LYS A C 1
ATOM 2527 O O . LYS A 1 305 ? -26.287 22.177 81.143 1.00 77.81 305 LYS A O 1
ATOM 2532 N N . ASN A 1 306 ? -26.273 23.150 79.131 1.00 74.44 306 ASN A N 1
ATOM 2533 C CA . ASN A 1 306 ? -26.550 24.481 79.672 1.00 74.44 306 ASN A CA 1
ATOM 2534 C C . ASN A 1 306 ? -27.984 24.576 80.213 1.00 74.44 306 ASN A C 1
ATOM 2536 O O . ASN A 1 306 ? -28.198 25.222 81.224 1.00 74.44 306 ASN A O 1
ATOM 2540 N N . LYS A 1 307 ? -28.942 23.885 79.582 1.00 73.44 307 LYS A N 1
ATOM 2541 C CA . LYS A 1 307 ? -30.350 23.862 80.003 1.00 73.44 307 LYS A CA 1
ATOM 2542 C C . LYS A 1 307 ? -30.612 23.024 81.264 1.00 73.44 307 LYS A C 1
ATOM 2544 O O . LYS A 1 307 ? -31.676 23.140 81.844 1.00 73.44 307 LYS A O 1
ATOM 2549 N N . THR A 1 308 ? -29.689 22.143 81.649 1.00 68.94 308 THR A N 1
ATOM 2550 C CA . THR A 1 308 ? -29.781 21.348 82.889 1.00 68.94 308 THR A CA 1
ATOM 2551 C C . THR A 1 308 ? -29.107 22.016 84.089 1.00 68.94 308 THR A C 1
ATOM 2553 O O . THR A 1 308 ? -29.172 21.467 85.181 1.00 68.94 308 THR A O 1
ATOM 2556 N N . ASN A 1 309 ? -28.422 23.144 83.877 1.00 57.72 309 ASN A N 1
ATOM 2557 C CA . ASN A 1 309 ? -27.688 23.885 84.907 1.00 57.72 309 ASN A CA 1
ATOM 2558 C C . ASN A 1 309 ? -28.331 25.252 85.236 1.00 57.72 309 ASN A C 1
ATOM 2560 O O . ASN A 1 309 ? -27.764 25.994 86.034 1.00 57.72 309 ASN A O 1
ATOM 2564 N N . GLU A 1 310 ? -29.463 25.579 84.605 1.00 48.56 310 GLU A N 1
ATOM 2565 C CA . GLU A 1 310 ? -30.416 26.631 85.005 1.00 48.56 310 GLU A CA 1
ATOM 2566 C C . GLU A 1 310 ? -31.590 25.969 85.732 1.00 48.56 310 GLU A C 1
ATOM 2568 O O . GLU A 1 310 ? -32.072 26.561 86.720 1.00 48.56 310 GLU A O 1
#

Radius of gyration: 42.96 Å; chains: 1; bounding box: 91×96×133 Å

InterPro domains:
  IPR007019 Surfeit locus 6 [PTHR14369] (136-304)
  IPR029188 Ribosomal RNA-processing protein 14, N-terminal [PF15459] (19-76)
  IPR029190 Ribosomal RNA-processing protein 14/surfeit locus protein 6, C-terminal domain [PF04935] (102-295)